Protein AF-A0A811GH39-F1 (afdb_monomer_lite)

Structure (mmCIF, N/CA/C/O backbone):
data_AF-A0A811GH39-F1
#
_entry.id   AF-A0A811GH39-F1
#
loop_
_atom_site.group_PDB
_atom_site.id
_atom_site.type_symbol
_atom_site.label_atom_id
_atom_site.label_alt_id
_atom_site.label_comp_id
_atom_site.label_asym_id
_atom_site.label_entity_id
_atom_site.label_seq_id
_atom_site.pdbx_PDB_ins_code
_atom_site.Cartn_x
_atom_site.Cartn_y
_atom_site.Cartn_z
_atom_site.occupancy
_atom_site.B_iso_or_equiv
_atom_site.auth_seq_id
_atom_site.auth_comp_id
_atom_site.auth_asym_id
_atom_site.auth_atom_id
_atom_site.pdbx_PDB_model_num
ATOM 1 N N . MET A 1 1 ? -4.122 31.435 -15.186 1.00 34.69 1 MET A N 1
ATOM 2 C CA . MET A 1 1 ? -3.964 30.107 -14.558 1.00 34.69 1 MET A CA 1
ATOM 3 C C . MET A 1 1 ? -2.533 29.655 -14.778 1.00 34.69 1 MET A C 1
ATOM 5 O O . MET A 1 1 ? -2.196 29.218 -15.868 1.00 34.69 1 MET A O 1
ATOM 9 N N . THR A 1 2 ? -1.664 29.859 -13.795 1.00 30.17 2 THR A N 1
ATOM 10 C CA . THR A 1 2 ? -0.265 29.426 -13.846 1.00 30.17 2 THR A CA 1
ATOM 11 C C . THR A 1 2 ? -0.226 27.919 -13.621 1.00 30.17 2 THR A C 1
ATOM 13 O O . THR A 1 2 ? -0.369 27.439 -12.499 1.00 30.17 2 THR A O 1
ATOM 16 N N . THR A 1 3 ? -0.091 27.150 -14.698 1.00 36.00 3 THR A N 1
ATOM 17 C CA . THR A 1 3 ? 0.231 25.726 -14.617 1.00 36.00 3 THR A CA 1
ATOM 18 C C . THR A 1 3 ? 1.639 25.602 -14.053 1.00 36.00 3 THR A C 1
ATOM 20 O O . THR A 1 3 ? 2.618 25.775 -14.776 1.00 36.00 3 THR A O 1
ATOM 23 N N . PHE A 1 4 ? 1.756 25.340 -12.753 1.00 38.72 4 PHE A N 1
ATOM 24 C CA . PHE A 1 4 ? 3.007 24.859 -12.182 1.00 38.72 4 PHE A CA 1
ATOM 25 C C . PHE A 1 4 ? 3.359 23.548 -12.896 1.00 38.72 4 PHE A C 1
ATOM 27 O O . PHE A 1 4 ? 2.722 22.519 -12.670 1.00 38.72 4 PHE A O 1
ATOM 34 N N . PHE A 1 5 ? 4.345 23.582 -13.793 1.00 43.03 5 PHE A N 1
ATOM 35 C CA . PHE A 1 5 ? 4.977 22.362 -14.279 1.00 43.03 5 PHE A CA 1
ATOM 36 C C . PHE A 1 5 ? 5.698 21.735 -13.084 1.00 43.03 5 PHE A C 1
ATOM 38 O O . PHE A 1 5 ? 6.733 22.219 -12.633 1.00 43.03 5 PHE A O 1
ATOM 45 N N . ASN A 1 6 ? 5.088 20.702 -12.511 1.00 51.88 6 ASN A N 1
ATOM 46 C CA . ASN A 1 6 ? 5.652 19.965 -11.390 1.00 51.88 6 ASN A CA 1
ATOM 47 C C . ASN A 1 6 ? 6.951 19.281 -11.847 1.00 51.88 6 ASN A C 1
ATOM 49 O O . ASN A 1 6 ? 6.940 18.484 -12.781 1.00 51.88 6 ASN A O 1
ATOM 53 N N . THR A 1 7 ? 8.058 19.535 -11.152 1.00 61.56 7 THR A N 1
ATOM 54 C CA . THR A 1 7 ? 9.409 18.998 -11.426 1.00 61.56 7 THR A CA 1
ATOM 55 C C . THR A 1 7 ? 9.564 17.496 -11.152 1.00 61.56 7 THR A C 1
ATOM 57 O O . THR A 1 7 ? 10.673 16.969 -11.173 1.00 61.56 7 THR A O 1
ATOM 60 N N . ARG A 1 8 ? 8.467 16.782 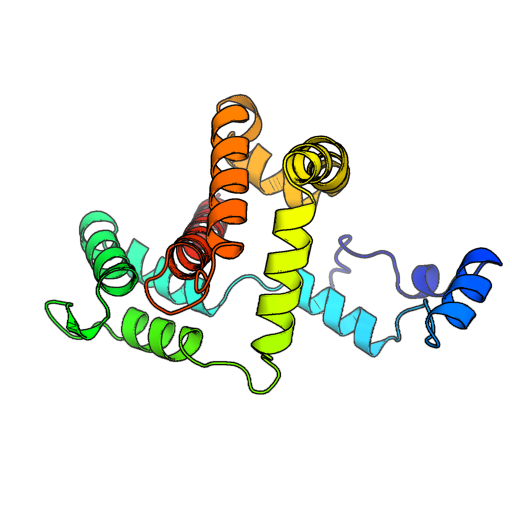-10.868 1.00 75.25 8 ARG A N 1
ATOM 61 C CA . ARG A 1 8 ? 8.482 15.356 -10.497 1.00 75.25 8 ARG A CA 1
ATOM 62 C C . ARG A 1 8 ? 8.673 14.420 -11.689 1.00 75.25 8 ARG A C 1
ATOM 64 O O . ARG A 1 8 ? 9.019 13.262 -11.482 1.00 75.25 8 ARG A O 1
ATOM 71 N N . LEU A 1 9 ? 8.437 14.906 -12.907 1.00 82.88 9 LEU A N 1
ATOM 72 C CA . LEU A 1 9 ? 8.673 14.168 -14.142 1.00 82.88 9 LEU A CA 1
ATOM 73 C C . LEU A 1 9 ? 9.608 14.944 -15.057 1.00 82.88 9 LEU A C 1
ATOM 75 O O . LEU A 1 9 ? 9.503 16.162 -15.200 1.00 82.88 9 LEU A O 1
ATOM 79 N N . THR A 1 10 ? 10.467 14.201 -15.744 1.00 85.94 10 THR A N 1
ATOM 80 C CA . THR A 1 10 ? 11.218 14.698 -16.893 1.00 85.94 10 THR A CA 1
ATOM 81 C C . THR A 1 10 ? 10.248 15.280 -17.939 1.00 85.94 10 THR A C 1
ATOM 83 O O . THR A 1 10 ? 9.150 14.739 -18.115 1.00 85.94 10 THR A O 1
ATOM 86 N N . PRO A 1 11 ? 10.597 16.374 -18.644 1.00 90.25 11 PRO A N 1
ATOM 87 C CA . PRO A 1 11 ? 9.742 16.934 -19.689 1.00 90.25 11 PRO A CA 1
ATOM 88 C C . PRO A 1 11 ? 9.396 15.900 -20.762 1.00 90.25 11 PRO A C 1
ATOM 90 O O . PRO A 1 11 ? 10.255 15.110 -21.154 1.00 90.25 11 PRO A O 1
ATOM 93 N N . PHE A 1 12 ? 8.166 15.939 -21.286 1.00 91.06 12 PHE A N 1
ATOM 94 C CA . PHE A 1 12 ? 7.719 14.982 -22.305 1.00 91.06 12 PHE A CA 1
ATOM 95 C C . PHE A 1 12 ? 8.678 14.912 -23.501 1.00 91.06 12 PHE A C 1
ATOM 97 O O . PHE A 1 12 ? 9.065 13.820 -23.899 1.00 91.06 12 PHE A O 1
ATOM 104 N N . SER A 1 13 ? 9.154 16.049 -24.014 1.00 90.69 13 SER A N 1
ATOM 105 C CA . SER A 1 13 ? 10.115 16.093 -25.128 1.00 90.69 13 SER A CA 1
ATOM 106 C C . SER A 1 13 ? 11.402 15.307 -24.855 1.00 90.69 13 SER A C 1
ATOM 108 O O . SER A 1 13 ? 11.911 14.633 -25.745 1.00 90.69 13 SER A O 1
ATOM 110 N N . ALA A 1 14 ? 11.906 15.336 -23.620 1.00 88.75 14 ALA A N 1
ATOM 111 C CA . ALA A 1 14 ? 13.088 14.579 -23.227 1.00 88.75 14 ALA A CA 1
ATOM 112 C C . ALA A 1 14 ? 12.806 13.070 -23.111 1.00 88.75 14 ALA A C 1
ATOM 114 O O . ALA A 1 14 ? 13.701 12.270 -23.360 1.00 88.75 14 ALA A O 1
ATOM 115 N N . THR A 1 15 ? 11.563 12.660 -22.824 1.00 88.50 15 THR A N 1
ATOM 116 C CA . THR A 1 15 ? 11.175 11.233 -22.834 1.00 88.50 15 THR A CA 1
ATOM 117 C C . THR A 1 15 ? 11.140 10.620 -24.2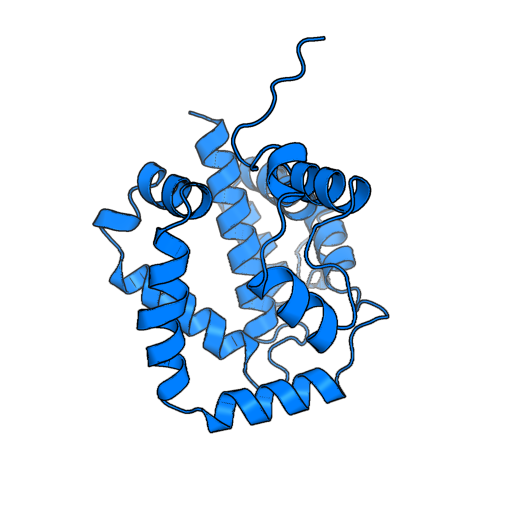34 1.00 88.50 15 THR A C 1
ATOM 119 O O . THR A 1 15 ? 11.175 9.402 -24.357 1.00 88.50 15 THR A O 1
ATOM 122 N N . GLN A 1 16 ? 11.079 11.445 -25.284 1.00 90.88 16 GLN A N 1
ATOM 123 C CA . GLN A 1 16 ? 11.010 10.981 -26.673 1.00 90.88 16 GLN A CA 1
ATOM 124 C C . GLN A 1 16 ? 12.393 10.723 -27.288 1.00 90.88 16 GLN A C 1
ATOM 126 O O . GLN A 1 16 ? 12.489 10.241 -28.414 1.00 90.88 16 GLN A O 1
ATOM 131 N N . GLN A 1 17 ? 13.474 11.029 -26.565 1.00 84.12 17 GLN A N 1
ATOM 132 C CA . GLN A 1 17 ? 14.828 10.764 -27.039 1.00 84.12 17 GLN A CA 1
ATOM 133 C C . GLN A 1 17 ? 15.087 9.251 -27.043 1.00 84.12 17 GLN A C 1
ATOM 135 O O . GLN A 1 17 ? 14.992 8.581 -26.015 1.00 84.12 17 GLN A O 1
ATOM 140 N N . GLY A 1 18 ? 15.392 8.706 -28.220 1.00 79.88 18 GLY A N 1
ATOM 141 C CA . GLY A 1 18 ? 15.750 7.304 -28.406 1.00 79.88 18 GLY A CA 1
ATOM 142 C C . GLY A 1 18 ? 17.252 7.119 -28.606 1.00 79.88 18 GLY A C 1
ATOM 143 O O . GLY A 1 18 ? 17.934 7.967 -29.174 1.00 79.88 18 GLY A O 1
ATOM 144 N N . ASN A 1 19 ? 17.763 5.975 -28.169 1.00 84.88 19 ASN A N 1
ATOM 145 C CA . ASN A 1 19 ? 19.086 5.466 -28.522 1.00 84.88 19 ASN A CA 1
ATOM 146 C C . ASN A 1 19 ? 18.982 4.008 -29.010 1.00 84.88 19 ASN A C 1
ATOM 148 O O . ASN A 1 19 ? 17.911 3.393 -28.957 1.00 84.88 19 ASN A O 1
ATOM 152 N N . LEU A 1 20 ? 20.098 3.433 -29.462 1.00 85.88 20 LEU A N 1
ATOM 153 C CA . LEU A 1 20 ? 20.144 2.049 -29.956 1.00 85.88 20 LEU A CA 1
ATOM 154 C C . LEU A 1 20 ? 19.613 1.032 -28.932 1.00 85.88 20 LEU A C 1
ATOM 156 O O . LEU A 1 20 ? 18.951 0.067 -29.307 1.00 85.88 20 LEU A O 1
ATOM 160 N N . PHE A 1 21 ? 19.834 1.281 -27.640 1.00 86.00 21 PHE A N 1
ATOM 161 C CA . PHE A 1 21 ? 19.311 0.435 -26.572 1.00 86.00 21 PHE A CA 1
ATOM 162 C C . PHE A 1 21 ? 17.778 0.488 -26.492 1.00 86.00 21 PHE A C 1
ATOM 164 O O . PHE A 1 21 ? 17.129 -0.553 -26.427 1.00 86.00 21 PHE A O 1
ATOM 171 N N . SER A 1 22 ? 17.181 1.680 -26.573 1.00 85.12 22 SER A N 1
ATOM 172 C CA . SER A 1 22 ? 15.719 1.831 -26.588 1.00 85.12 22 SER A CA 1
ATOM 173 C C . SER A 1 22 ? 15.070 1.167 -27.806 1.00 85.12 22 SER A C 1
ATOM 175 O O . SER A 1 22 ? 13.996 0.588 -27.678 1.00 85.12 22 SER A O 1
ATOM 177 N N . PHE A 1 23 ? 15.744 1.180 -28.962 1.00 84.06 23 PHE A N 1
ATOM 178 C CA . PHE A 1 23 ? 15.276 0.488 -30.163 1.00 84.06 23 PHE A CA 1
ATOM 179 C C . PHE A 1 23 ? 15.301 -1.034 -29.980 1.00 84.06 23 PHE A C 1
ATOM 181 O O . PHE A 1 23 ? 14.304 -1.706 -30.243 1.00 84.06 23 PHE A O 1
ATOM 188 N N . ALA A 1 24 ? 16.409 -1.574 -29.464 1.00 89.50 24 ALA A N 1
ATOM 189 C CA . ALA A 1 24 ? 16.522 -2.998 -29.166 1.00 89.50 24 ALA A CA 1
ATOM 190 C C . ALA A 1 24 ? 15.448 -3.448 -28.162 1.00 89.50 24 ALA A C 1
ATOM 192 O O . ALA A 1 24 ? 14.770 -4.453 -28.371 1.00 89.50 24 ALA A O 1
ATOM 193 N N . LEU A 1 25 ? 15.233 -2.673 -27.098 1.00 88.44 25 LEU A N 1
ATOM 194 C CA . LEU A 1 25 ? 14.234 -2.987 -26.081 1.00 88.44 25 LEU A CA 1
ATOM 195 C C . LEU A 1 25 ? 12.800 -2.898 -26.632 1.00 88.44 25 LEU A C 1
ATOM 197 O O . LEU A 1 25 ? 11.968 -3.741 -26.294 1.00 88.44 25 LEU A O 1
ATOM 201 N N . ALA A 1 26 ? 12.509 -1.935 -27.513 1.00 89.00 26 ALA A N 1
ATOM 202 C CA . ALA A 1 26 ? 11.211 -1.843 -28.183 1.00 89.00 26 ALA A CA 1
ATOM 203 C C . ALA A 1 26 ? 10.920 -3.098 -29.017 1.00 89.00 26 ALA A C 1
ATOM 205 O O . ALA A 1 26 ? 9.811 -3.631 -28.982 1.00 89.00 26 ALA A O 1
ATOM 206 N N . HIS A 1 27 ? 11.939 -3.609 -29.712 1.00 90.00 27 HIS A N 1
ATOM 207 C CA . HIS A 1 27 ? 11.832 -4.835 -30.494 1.00 90.00 27 HIS A CA 1
ATOM 208 C C . HIS A 1 27 ? 11.518 -6.053 -29.610 1.00 90.00 27 HIS A C 1
ATOM 210 O O . HIS A 1 27 ? 10.566 -6.780 -29.887 1.00 90.00 27 HIS A O 1
ATOM 216 N N . PHE A 1 28 ? 12.249 -6.241 -28.505 1.00 92.75 28 PHE A N 1
ATOM 217 C CA . PHE A 1 28 ? 12.017 -7.370 -27.592 1.00 92.75 28 PHE A CA 1
ATOM 218 C C . PHE A 1 28 ? 10.682 -7.295 -26.849 1.00 92.75 28 PHE A C 1
ATOM 220 O O . PHE A 1 28 ? 10.062 -8.322 -26.586 1.00 92.75 28 PHE A O 1
ATOM 227 N N . THR A 1 29 ? 10.238 -6.091 -26.494 1.00 89.88 29 THR A N 1
ATOM 228 C CA . THR A 1 29 ? 8.993 -5.893 -25.736 1.00 89.88 29 THR A CA 1
ATOM 229 C C . THR A 1 29 ? 7.755 -5.768 -26.623 1.00 89.88 29 THR A C 1
ATOM 231 O O . THR A 1 29 ? 6.650 -5.692 -26.092 1.00 89.88 29 THR A O 1
ATOM 234 N N . GLN A 1 30 ? 7.930 -5.746 -27.951 1.00 90.75 30 GLN A N 1
ATOM 235 C CA . GLN A 1 30 ? 6.871 -5.535 -28.946 1.00 90.75 30 GLN A CA 1
ATOM 236 C C . GLN A 1 30 ? 6.027 -4.274 -28.681 1.00 90.75 30 GLN A C 1
ATOM 238 O O . GLN A 1 30 ? 4.857 -4.200 -29.055 1.00 90.75 30 GLN A O 1
ATOM 243 N N . ARG A 1 31 ? 6.614 -3.266 -28.025 1.00 87.81 31 ARG A N 1
ATOM 244 C CA . ARG A 1 31 ? 5.965 -1.986 -27.725 1.00 87.81 31 ARG A CA 1
ATOM 245 C C . ARG A 1 31 ? 6.978 -0.842 -27.742 1.00 87.81 31 ARG A C 1
ATOM 247 O O . ARG A 1 31 ? 8.146 -1.070 -27.428 1.00 87.81 31 ARG A O 1
ATOM 254 N N . PRO A 1 32 ? 6.558 0.393 -28.057 1.00 86.31 32 PRO A N 1
ATOM 255 C CA . PRO A 1 32 ? 7.412 1.561 -27.878 1.00 86.31 32 PRO A CA 1
ATOM 256 C C . PRO A 1 32 ? 7.884 1.680 -26.423 1.00 86.31 32 PRO A C 1
ATOM 258 O O . PRO A 1 32 ? 7.113 1.447 -25.492 1.00 86.31 32 PRO A O 1
ATOM 261 N N . ILE A 1 33 ? 9.153 2.043 -26.228 1.00 89.00 33 ILE A N 1
ATOM 262 C CA . ILE A 1 33 ? 9.707 2.319 -24.890 1.00 89.00 33 ILE A CA 1
ATOM 263 C C . ILE A 1 33 ? 9.361 3.737 -24.444 1.00 89.00 33 ILE A C 1
ATOM 265 O O . ILE A 1 33 ? 9.185 3.993 -23.254 1.00 89.00 33 ILE A O 1
ATOM 269 N N . GLN A 1 34 ? 9.256 4.658 -25.402 1.00 90.25 34 GLN A N 1
ATOM 270 C CA . GLN A 1 34 ? 8.817 6.020 -25.155 1.00 90.25 34 GLN A CA 1
ATOM 271 C C . GLN A 1 34 ? 7.323 6.022 -24.800 1.00 90.25 34 GLN A C 1
ATOM 273 O O . GLN A 1 34 ? 6.531 5.408 -25.521 1.00 90.25 34 GLN A O 1
ATOM 278 N N . PRO A 1 35 ? 6.914 6.724 -23.729 1.00 91.62 35 PRO A N 1
ATOM 279 C CA . PRO A 1 35 ? 5.506 6.841 -23.394 1.00 91.62 35 PRO A CA 1
ATOM 280 C C . PRO A 1 35 ? 4.793 7.693 -24.444 1.00 91.62 35 PRO A C 1
ATOM 282 O O . PRO A 1 35 ? 5.327 8.695 -24.931 1.00 91.62 35 PRO A O 1
ATOM 285 N N . SER A 1 36 ? 3.547 7.346 -24.736 1.00 92.94 36 SER A N 1
ATOM 286 C CA . SER A 1 36 ? 2.622 8.252 -25.407 1.00 92.94 36 SER A CA 1
ATOM 287 C C . SER A 1 36 ? 2.346 9.484 -24.538 1.00 92.94 36 SER A C 1
ATOM 289 O O . SER A 1 36 ? 2.508 9.475 -23.313 1.00 92.94 36 SER A O 1
ATOM 291 N N . TYR A 1 37 ? 1.864 10.566 -25.154 1.00 93.31 37 TYR A N 1
ATOM 292 C CA . TYR A 1 37 ? 1.491 11.764 -24.399 1.00 93.31 37 TYR A CA 1
ATOM 293 C C . TYR A 1 37 ? 0.356 11.491 -23.394 1.00 93.31 37 TYR A C 1
ATOM 295 O O . TYR A 1 37 ? 0.351 12.038 -22.293 1.00 93.31 37 TYR A O 1
ATOM 303 N N . ALA A 1 38 ? -0.573 10.592 -23.734 1.00 94.38 38 ALA A N 1
ATOM 304 C CA . ALA A 1 38 ? -1.646 10.178 -22.834 1.00 94.38 38 ALA A CA 1
ATOM 305 C C . ALA A 1 38 ? -1.110 9.437 -21.595 1.00 94.38 38 ALA A C 1
ATOM 307 O O . ALA A 1 38 ? -1.512 9.751 -20.473 1.00 94.38 38 ALA A O 1
ATOM 308 N N . GLU A 1 39 ? -0.166 8.508 -21.771 1.00 93.25 39 GLU A N 1
ATOM 309 C CA . GLU A 1 39 ? 0.500 7.816 -20.657 1.00 93.25 39 GLU A CA 1
ATOM 310 C C . GLU A 1 39 ? 1.313 8.787 -19.798 1.00 93.25 39 GLU A C 1
ATOM 312 O O . GLU A 1 39 ? 1.253 8.719 -18.571 1.00 93.25 39 GLU A O 1
ATOM 317 N N . TYR A 1 40 ? 2.008 9.739 -20.427 1.00 93.00 40 TYR A N 1
ATOM 318 C CA . TYR A 1 40 ? 2.740 10.791 -19.726 1.00 93.00 40 TYR A CA 1
ATOM 319 C C . TYR A 1 40 ? 1.820 11.627 -18.825 1.00 93.00 40 TYR A C 1
ATOM 321 O O . TYR A 1 40 ? 2.111 11.826 -17.643 1.00 93.00 40 TYR A O 1
ATOM 329 N N . LEU A 1 41 ? 0.682 12.088 -19.354 1.00 92.25 41 LEU A N 1
ATOM 330 C CA . LEU A 1 41 ? -0.301 12.845 -18.577 1.00 92.25 41 LEU A CA 1
ATOM 331 C C . LEU A 1 41 ? -0.938 12.000 -17.466 1.00 92.25 41 LEU A C 1
ATOM 333 O O . LEU A 1 41 ? -1.120 12.500 -16.354 1.00 92.25 41 LEU A O 1
ATOM 337 N N . SER A 1 42 ? -1.243 10.730 -17.746 1.00 92.50 42 SER A N 1
ATOM 338 C CA . SER A 1 42 ? -1.758 9.780 -16.754 1.00 92.50 42 SER A CA 1
ATOM 339 C C . SER A 1 42 ? -0.782 9.617 -15.585 1.00 92.50 42 SER A C 1
ATOM 341 O O . SER A 1 42 ? -1.168 9.788 -14.427 1.00 92.50 42 SER A O 1
ATOM 343 N N . LEU A 1 43 ? 0.504 9.398 -15.877 1.00 90.50 43 LEU A N 1
ATOM 344 C CA . LEU A 1 43 ? 1.555 9.282 -14.868 1.00 90.50 43 LEU A CA 1
ATOM 345 C C . LEU A 1 43 ? 1.731 10.580 -14.070 1.00 90.50 43 LEU A C 1
ATOM 347 O O . LEU A 1 43 ? 1.817 10.538 -12.843 1.00 90.50 43 LEU A O 1
ATOM 351 N N . ASN A 1 44 ? 1.731 11.737 -14.738 1.00 89.69 44 ASN A N 1
ATOM 352 C CA . ASN A 1 44 ? 1.823 13.034 -14.067 1.00 89.69 44 ASN A CA 1
ATOM 353 C C . ASN A 1 44 ? 0.671 13.244 -13.075 1.00 89.69 44 ASN A C 1
ATOM 355 O O . ASN A 1 44 ? 0.891 13.703 -11.955 1.00 89.69 44 ASN A O 1
ATOM 359 N N . LYS A 1 45 ? -0.552 12.867 -13.465 1.00 89.81 45 LYS A N 1
ATOM 360 C CA . LYS A 1 45 ? -1.723 12.915 -12.584 1.00 89.81 45 LYS A CA 1
ATOM 361 C C . LYS A 1 45 ? -1.588 11.927 -11.422 1.00 89.81 45 LYS A C 1
ATOM 363 O O . LYS A 1 45 ? -1.864 12.295 -10.284 1.00 89.81 45 LYS A O 1
ATOM 368 N N . ALA A 1 46 ? -1.148 10.697 -11.690 1.00 88.88 46 ALA A N 1
ATOM 369 C CA . ALA A 1 46 ? -0.993 9.659 -10.673 1.00 88.88 46 ALA A CA 1
ATOM 370 C C . ALA A 1 46 ? 0.028 10.049 -9.592 1.00 88.88 46 ALA A C 1
ATOM 372 O O . ALA A 1 46 ? -0.240 9.870 -8.409 1.00 88.88 46 ALA A O 1
ATOM 373 N N . LEU A 1 47 ? 1.146 10.676 -9.971 1.00 87.25 47 LEU A N 1
ATOM 374 C CA . LEU A 1 47 ? 2.170 11.161 -9.033 1.00 87.25 47 LEU A CA 1
ATOM 375 C C . LEU A 1 47 ? 1.701 12.303 -8.118 1.00 87.25 47 LEU A C 1
ATOM 377 O O . LEU A 1 47 ? 2.402 12.661 -7.169 1.00 87.25 47 LEU A O 1
ATOM 381 N N . GLN A 1 48 ? 0.541 12.891 -8.408 1.00 84.62 48 GLN A N 1
ATOM 382 C CA . GLN A 1 48 ? -0.092 13.940 -7.610 1.00 84.62 48 GLN A CA 1
ATOM 383 C C . GLN A 1 48 ? -1.301 13.420 -6.822 1.00 84.62 48 GLN A C 1
ATOM 385 O O . GLN A 1 48 ? -1.927 14.182 -6.088 1.00 84.62 48 GLN A O 1
ATOM 390 N N . CYS A 1 49 ? -1.639 12.137 -6.962 1.00 87.25 49 CYS A N 1
ATOM 391 C CA . CYS A 1 49 ? -2.761 11.516 -6.279 1.00 87.25 49 CYS A CA 1
ATOM 392 C C . CYS A 1 49 ? -2.269 10.683 -5.089 1.00 87.25 49 CYS A C 1
ATOM 394 O O . CYS A 1 49 ? -1.325 9.903 -5.207 1.00 87.25 49 CYS A O 1
ATOM 396 N N . GLY A 1 50 ? -2.902 10.877 -3.932 1.00 90.81 50 GLY A N 1
ATOM 397 C CA . GLY A 1 50 ? -2.672 10.076 -2.735 1.00 90.81 50 GLY A CA 1
ATOM 398 C C . GLY A 1 50 ? -3.578 8.847 -2.690 1.00 90.81 50 GLY A C 1
ATOM 399 O O . GLY A 1 50 ? -3.692 8.091 -3.649 1.00 90.81 50 GLY A O 1
ATOM 400 N N . ASP A 1 51 ? -4.245 8.662 -1.553 1.00 95.81 51 ASP A N 1
ATOM 401 C CA . ASP A 1 51 ? -5.242 7.602 -1.361 1.00 95.81 51 ASP A CA 1
ATOM 402 C C . ASP A 1 51 ? -6.556 8.250 -0.915 1.00 95.81 51 ASP A C 1
ATOM 404 O O . ASP A 1 51 ? -6.771 8.378 0.292 1.00 95.81 51 ASP A O 1
ATOM 408 N N . PRO A 1 52 ? -7.412 8.694 -1.856 1.00 94.75 52 PRO A N 1
ATOM 409 C CA . PRO A 1 52 ? -8.622 9.446 -1.524 1.00 94.75 52 PRO A CA 1
ATOM 410 C C . PRO A 1 52 ? -9.579 8.684 -0.603 1.00 94.75 52 PRO A C 1
ATOM 412 O O . PRO A 1 52 ? -10.267 9.283 0.221 1.00 94.75 52 PRO A O 1
ATOM 415 N N . GLU A 1 53 ? -9.622 7.355 -0.718 1.00 96.69 53 GLU A N 1
ATOM 416 C CA . GLU A 1 53 ? -10.503 6.521 0.099 1.00 96.69 53 GLU A CA 1
ATOM 417 C C . GLU A 1 53 ? -9.998 6.420 1.538 1.00 96.69 53 GLU A C 1
ATOM 419 O O . GLU A 1 53 ? -10.764 6.637 2.477 1.00 96.69 53 GLU A O 1
ATOM 424 N N . MET A 1 54 ? -8.700 6.174 1.733 1.00 98.12 54 MET A N 1
ATOM 425 C CA . MET A 1 54 ? -8.127 6.172 3.080 1.00 98.12 54 MET A CA 1
ATOM 426 C C . MET A 1 54 ? -8.066 7.586 3.683 1.00 98.12 54 MET A C 1
ATOM 428 O O . MET A 1 54 ? -8.215 7.743 4.889 1.00 98.12 54 MET A O 1
ATOM 432 N N . GLU A 1 55 ? -7.903 8.641 2.880 1.00 97.19 55 GLU A N 1
ATOM 433 C CA . GLU A 1 55 ? -7.913 10.038 3.349 1.00 97.19 55 GLU A CA 1
ATOM 434 C C . GLU A 1 55 ? -9.248 10.442 3.995 1.00 97.19 55 GLU A C 1
ATOM 436 O O . GLU A 1 55 ? -9.243 11.137 5.017 1.00 97.19 55 GLU A O 1
ATOM 441 N N . LYS A 1 56 ? -10.384 9.962 3.467 1.00 97.38 56 LYS A N 1
ATOM 442 C CA . LYS A 1 56 ? -11.702 10.130 4.107 1.00 97.38 56 LYS A CA 1
ATOM 443 C C . LYS A 1 56 ? -11.734 9.461 5.484 1.00 97.38 56 LYS A C 1
ATOM 445 O O . LYS A 1 56 ? -12.163 10.081 6.457 1.00 97.38 56 LYS A O 1
ATOM 450 N N . VAL A 1 57 ? -11.217 8.232 5.581 1.00 98.25 57 VAL A N 1
ATOM 451 C CA . VAL A 1 57 ? -11.124 7.486 6.849 1.00 98.25 57 VAL A CA 1
ATOM 452 C C . VAL A 1 57 ? -10.223 8.209 7.848 1.00 98.25 57 VAL A C 1
ATOM 454 O O . VAL A 1 57 ? -10.599 8.339 9.008 1.00 98.25 57 VAL A O 1
ATOM 457 N N . ILE A 1 58 ? -9.067 8.729 7.423 1.00 98.12 58 ILE A N 1
ATOM 458 C CA . ILE A 1 58 ? -8.175 9.506 8.296 1.00 98.12 58 ILE A CA 1
ATOM 459 C C . ILE A 1 58 ? -8.852 10.790 8.772 1.00 98.12 58 ILE A C 1
ATOM 461 O O . ILE A 1 58 ? -8.804 11.087 9.962 1.00 98.12 58 ILE A O 1
ATOM 465 N N . THR A 1 59 ? -9.512 11.533 7.881 1.00 97.25 59 THR A N 1
ATOM 466 C CA . THR A 1 59 ? -10.226 12.768 8.244 1.00 97.25 59 THR A CA 1
ATOM 467 C C . THR A 1 59 ? -11.263 12.508 9.335 1.00 97.25 59 THR A C 1
ATOM 469 O O . THR A 1 59 ? -11.278 13.210 10.346 1.00 97.25 59 THR A O 1
ATO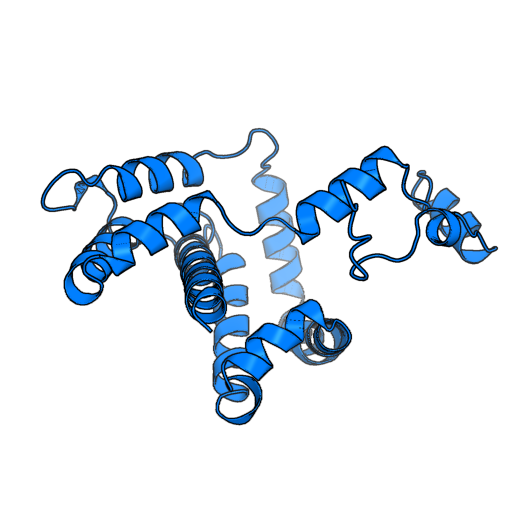M 472 N N . TRP A 1 60 ? -12.073 11.459 9.178 1.00 98.12 60 TRP A N 1
ATOM 473 C CA . TRP A 1 60 ? -13.022 11.016 10.200 1.00 98.12 60 TRP A CA 1
ATOM 474 C C . TRP A 1 60 ? -12.323 10.532 11.477 1.00 98.12 60 TRP A C 1
ATOM 476 O O . TRP A 1 60 ? -12.684 10.932 12.583 1.00 98.12 60 TRP A O 1
ATOM 486 N N . MET A 1 61 ? -11.276 9.714 11.357 1.00 97.75 61 MET A N 1
ATOM 487 C CA . MET A 1 61 ? -10.546 9.183 12.510 1.00 97.75 61 MET A CA 1
ATOM 488 C C . MET A 1 61 ? -9.963 10.304 13.373 1.00 97.75 61 MET A C 1
ATOM 490 O O . MET A 1 61 ? -9.978 10.221 14.600 1.00 97.75 61 MET A O 1
ATOM 494 N N . MET A 1 62 ? -9.489 11.377 12.741 1.00 96.81 62 MET A N 1
ATOM 495 C CA . MET A 1 62 ? -8.862 12.501 13.424 1.00 96.81 62 MET A CA 1
ATOM 496 C C . MET A 1 62 ? -9.837 13.367 14.236 1.00 96.81 62 MET A C 1
ATOM 498 O O . MET A 1 62 ? -9.370 14.169 15.042 1.00 96.81 62 MET A O 1
ATOM 502 N N . GLN A 1 63 ? -11.154 13.172 14.098 1.00 97.12 63 GLN A N 1
ATOM 503 C CA . GLN A 1 63 ? -12.166 13.803 14.957 1.00 97.12 63 GLN A CA 1
ATOM 504 C C . GLN A 1 63 ? -12.136 13.241 16.389 1.00 97.12 63 GLN A C 1
ATOM 506 O O . GLN A 1 63 ? -12.329 13.986 17.346 1.00 97.12 63 GLN A O 1
ATOM 511 N N . ASN A 1 64 ? -11.850 11.942 16.553 1.00 97.62 64 ASN A N 1
ATOM 512 C CA . ASN A 1 64 ? -11.642 11.308 17.858 1.00 97.62 64 ASN A CA 1
ATOM 513 C C . ASN A 1 64 ? -10.670 10.112 17.748 1.00 97.62 64 ASN A C 1
ATOM 515 O O . ASN A 1 64 ? -11.099 8.954 17.764 1.00 97.62 64 ASN A O 1
ATOM 519 N N . PRO A 1 65 ? -9.346 10.359 17.671 1.00 96.25 65 PRO A N 1
ATOM 520 C CA . PRO A 1 65 ? -8.360 9.321 17.355 1.00 96.25 65 PRO A CA 1
ATOM 521 C C . PRO A 1 65 ? -8.346 8.143 18.329 1.00 96.25 65 PRO A C 1
ATOM 523 O O . PRO A 1 65 ? -8.118 7.007 17.916 1.00 96.25 65 PRO A O 1
ATOM 526 N N . LYS A 1 66 ? -8.586 8.405 19.622 1.00 94.31 66 LYS A N 1
ATOM 527 C CA . LYS A 1 66 ? -8.553 7.373 20.667 1.00 94.31 66 LYS A CA 1
ATOM 528 C C . LYS A 1 66 ? -9.649 6.332 20.454 1.00 94.31 66 LYS A C 1
ATOM 530 O O . LYS A 1 66 ? -9.385 5.143 20.571 1.00 94.31 66 LYS A O 1
ATOM 535 N N . VAL A 1 67 ? -10.859 6.786 20.131 1.00 97.50 67 VAL A N 1
ATOM 536 C CA . VAL A 1 67 ? -12.020 5.909 19.946 1.00 97.50 67 VAL A CA 1
ATOM 537 C C . VAL A 1 67 ? -12.059 5.358 18.518 1.00 97.50 67 VAL A C 1
ATOM 539 O O . VAL A 1 67 ? -12.182 4.152 18.317 1.00 97.50 67 VAL A O 1
ATOM 542 N N . HIS A 1 68 ? -11.891 6.221 17.514 1.00 98.06 68 HIS A N 1
ATOM 543 C CA . HIS A 1 68 ? -12.078 5.858 16.106 1.00 98.06 68 HIS A CA 1
ATOM 544 C C . HIS A 1 68 ? -11.025 4.863 15.600 1.00 98.06 68 HIS A C 1
ATOM 546 O O . HIS A 1 68 ? -11.334 4.037 14.741 1.00 98.06 68 HIS A O 1
ATOM 552 N N . ARG A 1 69 ? -9.804 4.873 16.159 1.00 97.69 69 ARG A N 1
ATOM 553 C CA . ARG A 1 69 ? -8.795 3.853 15.840 1.00 97.69 69 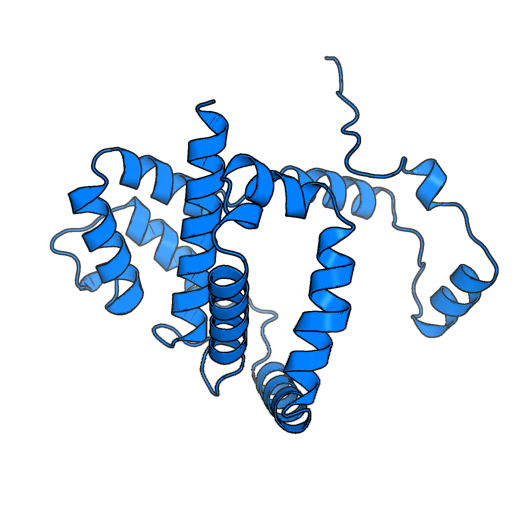ARG A CA 1
ATOM 554 C C . ARG A 1 69 ? -9.262 2.449 16.221 1.00 97.69 69 ARG A C 1
ATOM 556 O O . ARG A 1 69 ? -9.105 1.534 15.421 1.00 97.69 69 ARG A O 1
ATOM 563 N N . GLY A 1 70 ? -9.883 2.292 17.391 1.00 98.06 70 GLY A N 1
ATOM 564 C CA . GLY A 1 70 ? -10.420 1.002 17.830 1.00 98.06 70 GLY A CA 1
ATOM 565 C C . GLY A 1 70 ? -11.514 0.478 16.896 1.00 98.06 70 GLY A C 1
ATOM 566 O O . GLY A 1 70 ? -11.559 -0.715 16.598 1.00 98.06 70 GLY A O 1
ATOM 567 N N . TYR A 1 71 ? -12.356 1.366 16.361 1.00 98.56 71 TYR A N 1
ATOM 568 C CA . TYR A 1 71 ? -13.357 1.001 15.355 1.00 98.56 71 TYR A CA 1
ATOM 569 C C . TYR A 1 71 ? -12.728 0.610 14.017 1.00 98.56 71 TYR A C 1
ATOM 571 O O . TYR A 1 71 ? -13.113 -0.405 13.443 1.00 98.56 71 TYR A O 1
ATOM 579 N N . PHE A 1 72 ? -11.732 1.355 13.534 1.00 98.50 72 PHE A N 1
ATOM 580 C CA . PHE A 1 72 ? -11.004 0.983 12.319 1.00 98.50 72 PHE A CA 1
ATOM 581 C C . PHE A 1 72 ? -10.337 -0.391 12.453 1.00 98.50 72 PHE A C 1
ATOM 583 O O . PHE A 1 72 ? -10.483 -1.228 11.568 1.00 98.50 72 PHE A O 1
ATOM 590 N N . GLU A 1 73 ? -9.657 -0.651 13.571 1.00 98.25 73 GLU A N 1
ATOM 591 C CA . GLU A 1 73 ? -9.008 -1.940 13.829 1.00 98.25 73 GLU A CA 1
ATOM 592 C C . GLU A 1 73 ? -10.039 -3.069 13.970 1.00 98.25 73 GLU A C 1
ATOM 594 O O . GLU A 1 73 ? -9.849 -4.146 13.409 1.00 98.25 73 GLU A O 1
ATOM 599 N N . THR A 1 74 ? -11.179 -2.817 14.621 1.00 98.44 74 THR A N 1
ATOM 600 C CA . THR A 1 74 ? -12.296 -3.777 14.666 1.00 98.44 74 THR A CA 1
ATOM 601 C C . THR A 1 74 ? -12.790 -4.107 13.260 1.00 98.44 74 THR A C 1
ATOM 603 O O . THR A 1 74 ? -12.858 -5.279 12.898 1.00 98.44 74 THR A O 1
ATOM 606 N N . ALA A 1 75 ? -13.057 -3.097 12.431 1.00 98.25 75 ALA A N 1
ATOM 607 C CA . ALA A 1 75 ? -13.491 -3.307 11.055 1.00 98.25 75 ALA A CA 1
ATOM 608 C C . ALA A 1 75 ? -12.432 -4.057 10.228 1.00 98.25 75 ALA A C 1
ATOM 610 O O . ALA A 1 75 ? -12.761 -4.975 9.476 1.00 98.25 75 ALA A O 1
ATOM 611 N N . LEU A 1 76 ? -11.152 -3.728 10.409 1.00 98.25 76 LEU A N 1
ATOM 612 C CA . LEU A 1 76 ? -10.049 -4.359 9.694 1.00 98.25 76 LEU A CA 1
ATOM 613 C C . LEU A 1 76 ? -9.870 -5.831 10.068 1.00 98.25 76 LEU A C 1
ATOM 615 O O . LEU A 1 76 ? -9.771 -6.666 9.174 1.00 98.25 76 LEU A O 1
ATOM 619 N N . PHE A 1 77 ? -9.837 -6.161 11.355 1.00 98.19 77 PHE A N 1
ATOM 620 C CA . PHE A 1 77 ? -9.492 -7.510 11.810 1.00 98.19 77 PHE A CA 1
ATOM 621 C C . PHE A 1 77 ? -10.702 -8.420 12.026 1.00 98.19 77 PHE A C 1
ATOM 623 O O . PHE A 1 77 ? -10.551 -9.634 11.979 1.00 98.19 77 PHE A O 1
ATOM 630 N N . LYS A 1 78 ? -11.889 -7.855 12.267 1.00 97.69 78 LYS A N 1
ATOM 631 C CA . LYS A 1 78 ? -13.099 -8.615 12.626 1.00 97.69 78 LYS A CA 1
ATOM 632 C C . LYS A 1 78 ? -14.287 -8.366 11.697 1.00 97.69 78 LYS A C 1
ATOM 634 O O . LYS A 1 78 ? -15.222 -9.156 11.688 1.00 97.69 78 LYS A O 1
ATOM 639 N N . GLY A 1 79 ? -14.247 -7.291 10.913 1.00 97.31 79 GLY A N 1
ATOM 640 C CA . GLY A 1 79 ? -15.292 -6.935 9.955 1.00 97.31 79 GLY A CA 1
ATOM 641 C C . GLY A 1 79 ? -16.187 -5.800 10.446 1.00 97.31 79 GLY A C 1
ATOM 642 O O . GLY A 1 79 ? -16.285 -5.521 11.641 1.00 97.31 79 GLY A O 1
ATOM 643 N N . VAL A 1 80 ? -16.833 -5.117 9.499 1.00 97.50 80 VAL A N 1
ATOM 644 C CA . VAL A 1 80 ? -17.703 -3.960 9.783 1.00 97.50 80 VAL A CA 1
ATOM 645 C C . VAL A 1 80 ? -18.956 -4.336 10.576 1.00 97.50 80 VAL A C 1
ATOM 647 O O . VAL A 1 80 ? -19.484 -3.496 11.298 1.00 97.50 80 VAL A O 1
ATOM 650 N N . ASP A 1 81 ? -19.387 -5.596 10.504 1.00 96.88 81 ASP A N 1
ATOM 651 C CA . ASP A 1 81 ? -20.553 -6.104 11.236 1.00 96.88 81 ASP A CA 1
ATOM 652 C C . ASP A 1 81 ? -20.283 -6.286 12.738 1.00 96.88 81 ASP A C 1
ATOM 654 O O . ASP A 1 81 ? -21.213 -6.420 13.525 1.00 96.88 81 ASP A O 1
ATOM 658 N N . GLN A 1 82 ? -19.011 -6.254 13.153 1.00 98.12 82 GLN A N 1
ATOM 659 C CA . GLN A 1 82 ? -18.591 -6.347 14.558 1.00 98.12 82 GLN A CA 1
ATOM 660 C C . GLN A 1 82 ? -18.488 -4.973 15.239 1.00 98.12 82 GLN A C 1
ATOM 662 O O . GLN A 1 82 ? -18.039 -4.865 16.382 1.00 98.12 82 GLN A O 1
ATOM 667 N N . LEU A 1 83 ? -18.861 -3.902 14.535 1.00 98.06 83 LEU A N 1
ATOM 668 C CA . LEU A 1 83 ? -18.900 -2.557 15.094 1.00 98.06 83 LEU A CA 1
ATOM 669 C C . LEU A 1 83 ? -20.131 -2.380 15.998 1.00 98.06 83 LEU A C 1
ATOM 671 O O . LEU A 1 83 ? -21.199 -2.908 15.697 1.00 98.06 83 LEU A O 1
ATOM 675 N N . PRO A 1 84 ? -20.033 -1.578 17.075 1.00 96.94 84 PRO A N 1
ATOM 676 C CA . PRO A 1 84 ? -21.158 -1.345 17.985 1.00 96.94 84 PRO A CA 1
ATOM 677 C C . PRO A 1 84 ? -22.322 -0.574 17.340 1.00 96.94 84 PRO A C 1
ATOM 679 O O . PRO A 1 84 ? -23.430 -0.572 17.867 1.00 96.94 84 PRO A O 1
ATOM 682 N N . HIS A 1 85 ? -22.068 0.124 16.234 1.00 97.00 85 HIS A N 1
ATOM 683 C CA . HIS A 1 85 ? -23.058 0.826 15.423 1.00 97.00 85 HIS A CA 1
ATOM 684 C C . HIS A 1 85 ? -22.499 1.048 14.004 1.00 97.00 85 HIS A C 1
ATOM 686 O O . HIS A 1 85 ? -21.282 0.973 13.807 1.00 97.00 85 HIS A O 1
ATOM 692 N N . PRO A 1 86 ? -23.348 1.346 13.002 1.00 97.38 86 PRO A N 1
ATOM 693 C CA . PRO A 1 86 ? -22.889 1.639 11.647 1.00 97.38 86 PRO A CA 1
ATOM 694 C C . PRO A 1 86 ? -22.024 2.905 11.583 1.00 97.38 86 PRO A C 1
ATOM 696 O O . PRO A 1 86 ? -22.447 3.971 12.024 1.00 97.38 86 PRO A O 1
ATOM 699 N N . ILE A 1 87 ? -20.848 2.799 10.962 1.00 98.31 87 ILE A N 1
ATOM 700 C CA . ILE A 1 87 ? -19.941 3.927 10.704 1.00 98.31 87 ILE A CA 1
ATOM 701 C C . ILE A 1 87 ? -19.811 4.094 9.180 1.00 98.31 87 ILE A C 1
ATOM 703 O O . ILE A 1 87 ? -19.194 3.235 8.536 1.00 98.31 87 ILE A O 1
ATOM 707 N N . PRO A 1 88 ? -20.409 5.140 8.572 1.00 97.44 88 PRO A N 1
ATOM 708 C CA . PRO A 1 88 ? -20.475 5.302 7.116 1.00 97.44 88 PRO A CA 1
ATOM 709 C C . PRO A 1 88 ? -19.115 5.288 6.414 1.00 97.44 88 PRO A C 1
ATOM 711 O O . PRO A 1 88 ? -18.981 4.663 5.363 1.00 97.44 88 PRO A O 1
ATOM 714 N N . GLU A 1 89 ? -18.102 5.921 7.002 1.00 97.81 89 GLU A N 1
ATOM 715 C CA . GLU A 1 89 ? -16.754 6.032 6.444 1.00 97.81 89 GLU A CA 1
ATOM 716 C C . GLU A 1 89 ? -16.079 4.665 6.346 1.00 97.81 89 GLU A C 1
ATOM 718 O O . GLU A 1 89 ? -15.529 4.318 5.300 1.00 97.81 89 GLU A O 1
ATOM 723 N N . LEU A 1 90 ? -16.188 3.848 7.400 1.00 98.38 90 LEU A N 1
ATOM 724 C CA . LEU A 1 90 ? -15.661 2.484 7.405 1.00 98.38 90 LEU A CA 1
ATOM 725 C C . LEU A 1 90 ? -16.470 1.581 6.471 1.00 98.38 90 LEU A C 1
ATOM 727 O O . LEU A 1 90 ? -15.884 0.842 5.686 1.00 98.38 90 LEU A O 1
ATOM 731 N N . LYS A 1 91 ? -17.806 1.676 6.484 1.00 97.75 91 LYS A N 1
ATOM 732 C CA . LYS A 1 91 ? -18.664 0.890 5.585 1.00 97.75 91 LYS A CA 1
ATOM 733 C C . LYS A 1 91 ? -18.350 1.173 4.116 1.00 97.75 91 LYS A C 1
ATOM 735 O O . LYS A 1 91 ? -18.251 0.239 3.325 1.00 97.75 91 LYS A O 1
ATOM 740 N N . HIS A 1 92 ? -18.187 2.444 3.746 1.00 97.88 92 HIS A N 1
ATOM 741 C CA . HIS A 1 92 ? -17.828 2.841 2.386 1.00 97.88 92 HIS A CA 1
ATOM 742 C C . HIS A 1 92 ? -16.444 2.316 1.997 1.00 97.88 92 HIS A C 1
ATOM 744 O O . HIS A 1 92 ? -16.302 1.676 0.954 1.00 97.88 92 HIS A O 1
ATOM 750 N N . PHE A 1 93 ? -15.451 2.539 2.861 1.00 98.31 93 PHE A N 1
ATOM 751 C CA . PHE A 1 93 ? -14.077 2.119 2.623 1.00 98.31 93 PHE A CA 1
ATOM 752 C C . PHE A 1 93 ? -13.964 0.599 2.443 1.00 98.31 93 PHE A C 1
ATOM 754 O O . PHE A 1 93 ? -13.469 0.146 1.411 1.00 98.31 93 PHE A O 1
ATOM 761 N N . PHE A 1 94 ? -14.480 -0.192 3.394 1.00 97.69 94 PHE A N 1
ATOM 762 C CA . PHE A 1 94 ? -14.408 -1.657 3.348 1.00 97.69 94 PHE A CA 1
ATOM 763 C C . PHE A 1 94 ? -15.196 -2.245 2.178 1.00 97.69 94 PHE A C 1
ATOM 765 O O . PHE A 1 94 ? -14.655 -3.074 1.451 1.00 97.69 94 PHE A O 1
ATOM 772 N N . LYS A 1 95 ? -16.392 -1.714 1.880 1.00 96.75 95 LYS A N 1
ATOM 773 C CA . LYS A 1 95 ? -17.149 -2.110 0.682 1.00 96.75 95 LYS A CA 1
ATOM 774 C C . LYS A 1 95 ? -16.341 -1.917 -0.602 1.00 96.75 95 LYS A C 1
ATOM 776 O O . LYS A 1 95 ? -16.492 -2.703 -1.530 1.00 96.75 95 LYS A O 1
ATOM 781 N N . ARG A 1 96 ? -15.518 -0.866 -0.691 1.00 95.94 96 ARG A N 1
ATOM 782 C CA . ARG A 1 96 ? -14.694 -0.599 -1.875 1.00 95.94 96 ARG A CA 1
ATOM 783 C C . ARG A 1 96 ? -13.485 -1.527 -1.965 1.00 95.94 96 ARG A C 1
ATOM 785 O O . ARG A 1 96 ? -13.186 -1.992 -3.057 1.00 95.94 96 ARG A O 1
ATOM 792 N N . ILE A 1 97 ? -12.779 -1.773 -0.862 1.00 94.56 97 ILE A N 1
ATOM 793 C CA . ILE A 1 97 ? -11.540 -2.573 -0.884 1.00 94.56 97 ILE A CA 1
ATOM 794 C C . ILE A 1 97 ? -11.781 -4.083 -0.939 1.00 94.56 97 ILE A C 1
ATOM 796 O O . ILE A 1 97 ? -10.879 -4.820 -1.315 1.00 94.56 97 ILE A O 1
ATOM 800 N N . GLU A 1 98 ? -12.982 -4.536 -0.585 1.00 94.25 98 GLU A N 1
ATOM 801 C CA . GLU A 1 98 ? -13.399 -5.939 -0.700 1.00 94.25 98 GLU A CA 1
ATOM 802 C C . GLU A 1 98 ? -13.861 -6.303 -2.122 1.00 94.25 98 GLU A C 1
ATOM 804 O O . GLU A 1 98 ? -14.122 -7.468 -2.412 1.00 94.25 98 GLU A O 1
ATOM 809 N N . GLN A 1 99 ? -13.938 -5.330 -3.038 1.00 95.12 99 GLN A N 1
ATOM 810 C CA . GLN A 1 99 ? -14.231 -5.596 -4.446 1.00 95.12 99 GLN A CA 1
ATOM 811 C C . GLN A 1 99 ? -13.016 -6.215 -5.131 1.00 95.12 99 GLN A C 1
ATOM 813 O O . GLN A 1 99 ? -12.008 -5.543 -5.360 1.00 95.12 99 GLN A O 1
ATOM 818 N N . VAL A 1 100 ? -13.147 -7.487 -5.503 1.00 93.25 100 VAL A N 1
ATOM 819 C CA . VAL A 1 100 ? -12.169 -8.181 -6.340 1.00 93.25 100 VAL A CA 1
ATOM 820 C C . VAL A 1 100 ? -12.205 -7.577 -7.750 1.00 93.25 100 VAL A C 1
ATOM 822 O O . VAL A 1 100 ? -13.277 -7.536 -8.353 1.00 93.25 100 VAL A O 1
ATOM 825 N N . PRO A 1 101 ? -11.075 -7.082 -8.287 1.00 94.25 101 PRO A N 1
ATOM 826 C CA . PRO A 1 101 ? -11.032 -6.572 -9.653 1.00 94.25 101 PRO A CA 1
ATOM 827 C C . PRO A 1 101 ? -11.222 -7.685 -10.689 1.00 94.25 101 PRO A C 1
ATOM 829 O O . PRO A 1 101 ? -10.627 -8.750 -10.552 1.00 94.25 101 PRO A O 1
ATOM 832 N N . ASP A 1 102 ? -11.936 -7.402 -11.781 1.00 96.69 102 ASP A N 1
ATOM 833 C CA . ASP A 1 102 ? -12.237 -8.385 -12.841 1.00 96.69 102 ASP A CA 1
ATOM 834 C C . ASP A 1 102 ? -10.989 -8.966 -13.531 1.00 96.69 102 ASP A C 1
ATOM 836 O O . ASP A 1 102 ? -11.026 -10.045 -14.115 1.00 96.69 102 ASP A O 1
ATOM 840 N N . TRP A 1 103 ? -9.868 -8.242 -13.486 1.00 96.31 103 TRP A N 1
ATOM 841 C CA . TRP A 1 103 ? -8.595 -8.679 -14.062 1.00 96.31 103 TRP A CA 1
ATOM 842 C C . TRP A 1 103 ? -7.778 -9.579 -13.126 1.00 96.31 103 TRP A C 1
ATOM 844 O O . TRP A 1 103 ? -6.746 -10.110 -13.550 1.00 96.31 103 TRP A O 1
ATOM 854 N N . LEU A 1 104 ? -8.180 -9.719 -11.857 1.00 95.56 104 LEU A N 1
ATOM 855 C CA . LEU A 1 104 ? -7.458 -10.529 -10.885 1.00 95.56 104 LEU A CA 1
ATOM 856 C C . LEU A 1 104 ? -7.510 -12.001 -11.310 1.00 95.56 104 LEU A C 1
ATOM 858 O O . LEU A 1 104 ? -8.578 -12.556 -11.549 1.00 95.56 104 LEU A O 1
ATOM 862 N N . ASN A 1 105 ? -6.345 -12.640 -11.383 1.00 96.44 105 ASN A N 1
ATOM 863 C CA . ASN A 1 105 ? -6.225 -14.048 -11.738 1.00 96.44 105 ASN A CA 1
ATOM 864 C C . ASN A 1 105 ? -5.505 -14.795 -10.610 1.00 96.44 105 ASN A C 1
ATOM 866 O O . ASN A 1 105 ? -4.312 -14.582 -10.381 1.00 96.44 105 ASN A O 1
ATOM 870 N N . THR A 1 106 ? -6.243 -15.664 -9.924 1.00 94.25 106 THR A N 1
ATOM 871 C CA . THR A 1 106 ? -5.750 -16.427 -8.772 1.00 94.25 106 THR A CA 1
ATOM 872 C C . THR A 1 106 ? -4.649 -17.415 -9.155 1.00 94.25 106 THR A C 1
ATOM 874 O O . THR A 1 106 ? -3.660 -17.516 -8.436 1.00 94.25 106 THR A O 1
ATOM 877 N N . ASP A 1 107 ? -4.729 -18.054 -10.324 1.00 96.62 107 ASP A N 1
ATOM 878 C CA . ASP A 1 107 ? -3.693 -18.988 -10.792 1.00 96.62 107 ASP A CA 1
ATOM 879 C C . ASP A 1 107 ? -2.349 -18.279 -11.006 1.00 96.62 107 ASP A C 1
ATOM 881 O O . ASP A 1 107 ? -1.280 -18.826 -10.735 1.00 96.62 107 ASP A O 1
ATOM 885 N N . LYS A 1 108 ? -2.375 -17.027 -11.480 1.00 97.06 108 LYS A N 1
ATOM 886 C CA . LYS A 1 108 ? -1.161 -16.206 -11.600 1.00 97.06 108 LYS A CA 1
ATOM 887 C C . LYS A 1 108 ? -0.589 -15.825 -10.239 1.00 97.06 108 LYS A C 1
ATOM 889 O O . LYS A 1 108 ? 0.633 -15.764 -10.118 1.00 97.06 108 LYS A O 1
ATOM 894 N N . ILE A 1 109 ? -1.441 -15.568 -9.243 1.00 96.69 109 ILE A N 1
ATOM 895 C CA . ILE A 1 109 ? -0.993 -15.319 -7.867 1.00 96.69 109 ILE A CA 1
ATOM 896 C C . ILE A 1 109 ? -0.290 -16.565 -7.334 1.00 96.69 109 ILE A C 1
ATOM 898 O O . ILE A 1 109 ? 0.856 -16.462 -6.914 1.00 96.69 109 ILE A O 1
ATOM 902 N N . GLU A 1 110 ? -0.910 -17.739 -7.441 1.00 96.31 110 GLU A N 1
ATOM 903 C CA . GLU A 1 110 ? -0.337 -18.997 -6.951 1.00 96.31 110 GLU A CA 1
ATOM 904 C C . GLU A 1 110 ? 1.023 -19.307 -7.598 1.00 96.31 110 GLU A C 1
ATOM 906 O O . GLU A 1 110 ? 2.009 -19.567 -6.908 1.00 96.31 110 GLU A O 1
ATOM 911 N N . HIS A 1 111 ? 1.137 -19.170 -8.923 1.00 97.38 111 HIS A N 1
ATOM 912 C CA . HIS A 1 111 ? 2.427 -19.322 -9.601 1.00 97.38 111 HIS A CA 1
ATOM 913 C C . HIS A 1 111 ? 3.482 -18.315 -9.115 1.00 97.38 111 HIS A C 1
ATOM 915 O O . HIS A 1 111 ? 4.657 -18.669 -8.973 1.00 97.38 111 HIS A O 1
ATOM 921 N N . ALA A 1 112 ? 3.087 -17.065 -8.853 1.00 96.19 112 ALA A N 1
ATOM 922 C CA . ALA A 1 112 ? 3.989 -16.048 -8.322 1.00 96.19 112 ALA A CA 1
ATOM 923 C C . ALA A 1 112 ? 4.439 -16.372 -6.889 1.00 96.19 112 ALA A C 1
ATOM 925 O O . ALA A 1 112 ? 5.613 -16.165 -6.572 1.00 96.19 112 ALA A O 1
ATOM 926 N N . LEU A 1 113 ? 3.558 -16.922 -6.047 1.00 96.88 113 LEU A N 1
ATOM 927 C CA . LEU A 1 113 ? 3.904 -17.387 -4.701 1.00 96.88 113 LEU A CA 1
ATOM 928 C C . LEU A 1 113 ? 4.940 -18.512 -4.766 1.00 96.88 113 LEU A C 1
ATOM 930 O O . LEU A 1 113 ? 6.012 -18.392 -4.176 1.00 96.88 113 LEU A O 1
ATOM 934 N N . GLN A 1 114 ? 4.689 -19.543 -5.576 1.00 96.44 114 GLN A N 1
ATOM 935 C CA . GLN A 1 114 ? 5.623 -20.659 -5.761 1.00 96.44 114 GLN A CA 1
ATOM 936 C C . GLN A 1 114 ? 6.993 -20.193 -6.261 1.00 96.44 114 GLN A C 1
ATOM 938 O O . GLN A 1 114 ? 8.028 -20.648 -5.770 1.00 96.44 114 GLN A O 1
ATOM 943 N N . PHE A 1 115 ? 7.020 -19.276 -7.232 1.00 95.94 115 PHE A N 1
ATOM 944 C CA . PHE A 1 115 ? 8.266 -18.677 -7.704 1.00 95.94 115 PHE A CA 1
ATOM 945 C C . PHE A 1 115 ? 8.983 -17.919 -6.582 1.00 95.94 115 PHE A C 1
ATOM 947 O O . PHE A 1 115 ? 10.174 -18.131 -6.358 1.00 95.94 115 PHE A O 1
ATOM 954 N N . THR A 1 116 ? 8.253 -17.080 -5.848 1.00 94.81 116 THR A N 1
ATOM 955 C CA . THR A 1 116 ? 8.805 -16.263 -4.763 1.00 94.81 116 THR A CA 1
ATOM 956 C C . THR A 1 116 ? 9.386 -17.134 -3.654 1.00 94.81 116 THR A C 1
ATOM 958 O O . THR A 1 116 ? 10.492 -16.874 -3.184 1.00 94.81 116 THR A O 1
ATOM 961 N N . HIS A 1 117 ? 8.704 -18.211 -3.265 1.00 94.88 117 HIS A N 1
ATOM 962 C CA . HIS A 1 117 ? 9.191 -19.136 -2.239 1.00 94.88 117 HIS A CA 1
ATOM 963 C C . HIS A 1 117 ? 10.457 -19.880 -2.674 1.00 94.88 117 HIS A C 1
ATOM 965 O O . HIS A 1 117 ? 11.368 -20.050 -1.864 1.00 94.88 117 HIS A O 1
ATOM 971 N N . ARG A 1 118 ? 10.580 -20.249 -3.958 1.00 96.31 118 ARG A N 1
ATOM 972 C CA . ARG A 1 118 ? 11.788 -20.908 -4.499 1.00 96.31 118 ARG A CA 1
ATOM 973 C C . ARG A 1 118 ? 13.044 -20.040 -4.421 1.00 96.31 118 ARG A C 1
ATOM 975 O O . ARG A 1 118 ? 14.144 -20.584 -4.390 1.00 96.31 118 ARG A O 1
ATOM 982 N N . LEU A 1 119 ? 12.906 -18.715 -4.375 1.00 93.25 119 LEU A N 1
ATOM 983 C CA . LEU A 1 119 ? 14.049 -17.812 -4.212 1.00 93.25 119 LEU A CA 1
ATOM 984 C C . LEU A 1 119 ? 14.676 -17.912 -2.811 1.00 93.25 119 LEU A C 1
ATOM 986 O O . LEU A 1 119 ? 15.866 -17.624 -2.659 1.00 93.25 119 LEU A O 1
ATOM 990 N N . GLY A 1 120 ? 13.910 -18.332 -1.797 1.00 92.56 120 GLY A N 1
ATOM 991 C CA . GLY A 1 120 ? 14.390 -18.490 -0.425 1.00 92.56 120 GLY A CA 1
ATOM 992 C C . GLY A 1 120 ? 15.055 -17.219 0.112 1.00 92.56 120 GLY A C 1
ATOM 993 O O . GLY A 1 120 ? 14.518 -16.115 -0.003 1.00 92.56 120 GLY A O 1
ATOM 994 N N . ILE A 1 121 ? 16.264 -17.363 0.665 1.00 90.44 121 ILE A N 1
ATOM 995 C CA . ILE A 1 121 ? 17.038 -16.249 1.239 1.00 90.44 121 ILE A CA 1
ATOM 996 C C . ILE A 1 121 ? 17.369 -15.145 0.223 1.00 90.44 121 ILE A C 1
ATOM 998 O O . ILE A 1 121 ? 17.559 -13.991 0.612 1.00 90.44 121 ILE A O 1
ATOM 1002 N N . ASN A 1 122 ? 17.376 -15.459 -1.078 1.00 93.88 122 ASN A N 1
ATOM 1003 C CA . ASN A 1 122 ? 17.683 -14.479 -2.118 1.00 93.88 122 ASN A CA 1
ATOM 1004 C C . ASN A 1 122 ? 16.669 -13.330 -2.158 1.00 93.88 122 ASN A C 1
ATOM 1006 O O . ASN A 1 122 ? 17.048 -12.215 -2.509 1.00 93.88 122 ASN A O 1
ATOM 1010 N N . ASN A 1 123 ? 15.424 -13.548 -1.715 1.00 90.88 123 ASN A N 1
ATOM 10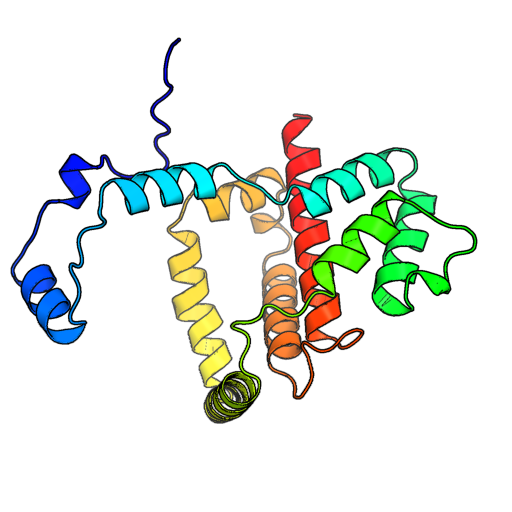11 C CA . ASN A 1 123 ? 14.438 -12.472 -1.569 1.00 90.88 123 ASN A CA 1
ATOM 1012 C C . ASN A 1 123 ? 14.942 -11.348 -0.654 1.00 90.88 123 ASN A C 1
ATOM 1014 O O . ASN A 1 123 ? 14.756 -10.171 -0.954 1.00 90.88 123 ASN A O 1
ATOM 1018 N N . GLY A 1 124 ? 15.623 -11.704 0.440 1.00 88.25 124 GLY A N 1
ATOM 1019 C CA . GLY A 1 124 ? 16.185 -10.737 1.380 1.00 88.25 124 GLY A CA 1
ATOM 1020 C C . GLY A 1 124 ? 17.318 -9.918 0.765 1.00 88.25 124 GLY A C 1
ATOM 1021 O O . GLY A 1 124 ? 17.360 -8.703 0.956 1.00 88.25 124 GLY A O 1
ATOM 1022 N N . PHE A 1 125 ? 18.199 -10.555 -0.015 1.00 91.12 125 PHE A N 1
ATOM 1023 C CA . PHE A 1 125 ? 19.263 -9.852 -0.738 1.00 91.12 125 PHE A CA 1
ATOM 1024 C C . PHE A 1 125 ? 18.695 -8.912 -1.799 1.00 91.12 125 PHE A C 1
ATOM 1026 O O . PHE A 1 125 ? 19.105 -7.759 -1.865 1.00 91.12 125 PHE A O 1
ATOM 1033 N N . ILE A 1 126 ? 17.695 -9.348 -2.567 1.00 92.19 126 ILE A N 1
ATOM 1034 C CA . ILE A 1 126 ? 17.035 -8.497 -3.565 1.00 92.19 126 ILE A CA 1
ATOM 1035 C C . ILE A 1 126 ? 16.374 -7.289 -2.889 1.00 92.19 126 ILE A C 1
ATOM 1037 O O . ILE A 1 126 ? 16.601 -6.154 -3.309 1.00 92.19 126 ILE A O 1
ATOM 1041 N N . LEU A 1 127 ? 15.613 -7.505 -1.811 1.00 89.62 127 LEU A N 1
ATOM 1042 C CA . LEU A 1 127 ? 14.971 -6.422 -1.068 1.00 89.62 127 LEU A CA 1
ATOM 1043 C C . LEU A 1 127 ? 16.003 -5.413 -0.541 1.00 89.62 127 LEU A C 1
ATOM 1045 O O . LEU A 1 127 ? 15.870 -4.210 -0.770 1.00 89.62 127 LEU A O 1
ATOM 1049 N N . ARG A 1 128 ? 17.031 -5.903 0.162 1.00 87.38 128 ARG A N 1
ATOM 1050 C CA . ARG A 1 128 ? 18.029 -5.069 0.843 1.00 87.38 128 ARG A CA 1
ATOM 1051 C C . ARG A 1 128 ? 18.965 -4.362 -0.134 1.00 87.38 128 ARG A C 1
ATOM 1053 O O . ARG A 1 128 ? 19.135 -3.150 -0.027 1.00 87.38 128 ARG A O 1
ATOM 1060 N N . ASP A 1 129 ? 19.563 -5.113 -1.053 1.00 90.50 129 ASP A N 1
ATOM 1061 C CA . ASP A 1 129 ? 20.701 -4.657 -1.860 1.00 90.50 129 ASP A CA 1
ATOM 1062 C C . ASP A 1 129 ? 20.277 -4.024 -3.182 1.00 90.50 129 ASP A C 1
ATOM 1064 O O . ASP A 1 129 ? 21.015 -3.205 -3.726 1.00 90.50 129 ASP A O 1
ATOM 1068 N N . LEU A 1 130 ? 19.085 -4.357 -3.691 1.00 90.94 130 LEU A N 1
ATOM 1069 C CA . LEU A 1 130 ? 18.579 -3.805 -4.944 1.00 90.94 130 LEU A CA 1
ATOM 1070 C C . LEU A 1 130 ? 17.389 -2.874 -4.714 1.00 90.94 130 LEU A C 1
ATOM 1072 O O . LEU A 1 130 ? 17.482 -1.684 -5.007 1.00 90.94 130 LEU A O 1
ATOM 1076 N N . SER A 1 131 ? 16.274 -3.386 -4.186 1.00 89.88 131 SER A N 1
ATOM 1077 C CA . SER A 1 131 ? 15.015 -2.634 -4.127 1.00 89.88 131 SER A CA 1
ATOM 1078 C C . SER A 1 131 ? 15.113 -1.394 -3.240 1.00 89.88 131 SER A C 1
ATOM 1080 O O . SER A 1 131 ? 14.712 -0.310 -3.663 1.00 89.88 131 SER A O 1
ATOM 1082 N N . LEU A 1 132 ? 15.674 -1.522 -2.033 1.00 86.19 132 LEU A N 1
ATOM 1083 C CA . LEU A 1 132 ? 15.832 -0.386 -1.122 1.00 86.19 132 LEU A CA 1
ATOM 1084 C C . LEU A 1 132 ? 16.891 0.603 -1.607 1.00 86.19 132 LEU A C 1
ATOM 1086 O O . LEU A 1 132 ? 16.655 1.808 -1.558 1.00 86.19 132 LEU A O 1
ATOM 1090 N N . MET A 1 133 ? 18.027 0.115 -2.115 1.00 89.12 133 MET A N 1
ATOM 1091 C CA . MET A 1 133 ? 19.089 0.989 -2.625 1.00 89.12 133 MET A CA 1
ATOM 1092 C C . MET A 1 133 ? 18.608 1.806 -3.823 1.00 89.12 133 MET A C 1
ATOM 1094 O O . MET A 1 133 ? 18.806 3.018 -3.854 1.00 89.12 133 MET A O 1
ATOM 1098 N N . ALA A 1 134 ? 17.898 1.175 -4.762 1.00 88.06 134 ALA A N 1
ATOM 1099 C CA . ALA A 1 134 ? 17.260 1.877 -5.870 1.00 88.06 134 ALA A CA 1
ATOM 1100 C C . ALA A 1 134 ? 16.173 2.844 -5.374 1.00 88.06 134 ALA A C 1
ATOM 1102 O O . ALA A 1 134 ? 16.120 3.986 -5.821 1.00 88.06 134 ALA A O 1
ATOM 1103 N N . GLY A 1 135 ? 15.343 2.420 -4.416 1.00 84.25 135 GLY A N 1
ATOM 1104 C CA . GLY A 1 135 ? 14.310 3.249 -3.790 1.00 84.25 135 GLY A CA 1
ATOM 1105 C C . GLY A 1 135 ? 14.858 4.560 -3.221 1.00 84.25 135 GLY A C 1
ATOM 1106 O O . GLY A 1 135 ? 14.287 5.627 -3.449 1.00 84.25 135 GLY A O 1
ATOM 1107 N N . TYR A 1 136 ? 16.014 4.499 -2.555 1.00 84.00 136 TYR A N 1
ATOM 1108 C CA . TYR A 1 136 ? 16.680 5.668 -1.982 1.00 84.00 136 TYR A CA 1
ATOM 1109 C C . TYR A 1 136 ? 17.273 6.636 -3.010 1.00 84.00 136 TYR A C 1
ATOM 1111 O O . TYR A 1 136 ? 17.621 7.757 -2.641 1.00 84.00 136 TYR A O 1
ATOM 1119 N N . LEU A 1 137 ? 17.325 6.281 -4.293 1.00 84.94 137 LEU A N 1
ATOM 1120 C CA . LEU A 1 137 ? 17.671 7.229 -5.354 1.00 84.94 137 LEU A CA 1
ATOM 1121 C C . LEU A 1 137 ? 16.495 8.146 -5.729 1.00 84.94 137 LEU A C 1
ATOM 1123 O O . LEU A 1 137 ? 16.705 9.150 -6.407 1.00 84.94 137 LEU A O 1
ATOM 1127 N N . PHE A 1 138 ? 15.267 7.851 -5.280 1.00 81.81 138 PHE A N 1
ATOM 1128 C CA . PHE A 1 138 ? 14.075 8.631 -5.616 1.00 81.81 138 PHE A CA 1
ATOM 1129 C C . PHE A 1 138 ? 13.703 9.626 -4.498 1.00 81.81 138 PHE A C 1
ATOM 1131 O O . PHE A 1 138 ? 13.221 9.220 -3.436 1.00 81.81 138 PHE A O 1
ATOM 1138 N N . PRO A 1 139 ? 13.812 10.954 -4.727 1.00 76.25 139 PRO A N 1
ATOM 1139 C CA . PRO A 1 139 ? 13.557 11.960 -3.690 1.00 76.25 139 PRO A CA 1
ATOM 1140 C C . PRO A 1 139 ? 12.148 11.895 -3.087 1.00 76.25 139 PRO A C 1
ATOM 1142 O O . PRO A 1 139 ? 11.972 12.116 -1.890 1.00 76.25 139 PRO A O 1
ATOM 1145 N N . GLY A 1 140 ? 11.143 11.549 -3.901 1.00 77.19 140 GLY A N 1
ATOM 1146 C CA . GLY A 1 140 ? 9.751 11.439 -3.456 1.00 77.19 140 GLY A CA 1
ATOM 1147 C C . GLY A 1 140 ? 9.515 10.337 -2.418 1.00 77.19 140 GLY A C 1
ATOM 1148 O O . GLY A 1 140 ? 8.611 10.469 -1.597 1.00 77.19 140 GLY A O 1
ATOM 1149 N N . PHE A 1 141 ? 10.342 9.289 -2.420 1.00 75.06 141 PHE A N 1
ATOM 1150 C CA . PHE A 1 141 ? 10.287 8.206 -1.438 1.00 75.06 141 PHE A CA 1
ATOM 1151 C C . PHE A 1 141 ? 10.973 8.601 -0.120 1.00 75.06 141 PHE A C 1
ATOM 1153 O O . PHE A 1 141 ? 10.462 8.327 0.966 1.00 75.06 141 PHE A O 1
ATOM 1160 N N . ASN A 1 142 ? 12.098 9.315 -0.208 1.00 78.00 142 ASN A N 1
ATOM 1161 C CA . ASN A 1 142 ? 12.905 9.695 0.956 1.00 78.00 142 ASN A CA 1
ATOM 1162 C C . ASN A 1 142 ? 12.310 10.854 1.752 1.00 78.00 142 ASN A C 1
ATOM 1164 O O . ASN A 1 142 ? 12.446 10.905 2.976 1.00 78.00 142 ASN A O 1
ATOM 1168 N N . GLN A 1 143 ? 11.650 11.793 1.072 1.00 81.56 143 GLN A N 1
ATOM 1169 C CA . GLN A 1 143 ? 11.175 13.031 1.683 1.00 81.56 143 GLN A CA 1
ATOM 1170 C C . GLN A 1 143 ? 10.235 12.787 2.884 1.00 81.56 143 GLN A C 1
ATOM 1172 O O . GLN A 1 143 ? 10.494 13.360 3.944 1.00 81.56 143 GLN A O 1
ATOM 1177 N N . PRO A 1 144 ? 9.217 11.903 2.823 1.00 81.00 144 PRO A N 1
ATOM 1178 C CA . PRO A 1 144 ? 8.401 11.582 3.996 1.00 81.00 144 PRO A CA 1
ATOM 1179 C C . PRO A 1 144 ? 9.205 10.961 5.148 1.00 81.00 144 PRO A C 1
ATOM 1181 O O . PRO A 1 144 ? 8.951 11.270 6.313 1.00 81.00 144 PRO A O 1
ATOM 1184 N N . LEU A 1 145 ? 10.202 10.120 4.851 1.00 77.81 145 LEU A N 1
ATOM 1185 C CA . LEU A 1 145 ? 11.033 9.463 5.869 1.00 77.81 145 LEU A CA 1
ATOM 1186 C C . LEU A 1 145 ? 11.936 10.466 6.597 1.00 77.81 145 LEU A C 1
ATOM 1188 O O . LEU A 1 145 ? 12.115 10.374 7.813 1.00 77.81 145 LEU A O 1
ATOM 1192 N N . MET A 1 146 ? 12.462 11.451 5.866 1.00 80.88 146 MET A N 1
ATOM 1193 C CA . MET A 1 146 ? 13.222 12.562 6.437 1.00 80.88 146 MET A CA 1
ATOM 1194 C C . MET A 1 146 ? 12.329 13.474 7.284 1.00 80.88 146 MET A C 1
ATOM 1196 O O . MET A 1 146 ? 12.658 13.762 8.432 1.00 80.88 146 MET A O 1
ATOM 1200 N N . LEU A 1 147 ? 11.173 13.891 6.754 1.00 81.81 147 LEU A N 1
ATOM 1201 C CA . LEU A 1 147 ? 10.265 14.837 7.420 1.00 81.81 147 LEU A CA 1
ATOM 1202 C C . LEU A 1 147 ? 9.626 14.283 8.702 1.00 81.81 147 LEU A C 1
ATOM 1204 O O . LEU A 1 147 ? 9.266 15.049 9.599 1.00 81.81 147 LEU A O 1
ATOM 1208 N N . THR A 1 148 ? 9.482 12.961 8.791 1.00 77.75 148 THR A N 1
ATOM 1209 C CA . THR A 1 148 ? 9.003 12.254 9.990 1.00 77.75 148 THR A CA 1
ATOM 1210 C C . THR A 1 148 ? 10.130 11.886 10.960 1.00 77.75 148 THR A C 1
ATOM 1212 O O . THR A 1 148 ? 9.854 11.453 12.075 1.00 77.75 148 THR A O 1
ATOM 1215 N N . GLY A 1 149 ? 11.399 12.046 10.563 1.00 71.12 149 GLY A N 1
ATOM 1216 C CA . GLY A 1 149 ? 12.569 11.643 11.351 1.00 71.12 149 GLY A CA 1
ATOM 1217 C C . GLY A 1 149 ? 12.770 10.126 11.466 1.00 71.12 149 GLY A C 1
ATOM 1218 O O . GLY A 1 149 ? 13.678 9.681 12.173 1.00 71.12 149 GLY A O 1
ATOM 1219 N N . ALA A 1 150 ? 11.956 9.327 10.768 1.00 64.50 150 ALA A N 1
ATOM 1220 C CA . ALA A 1 150 ? 11.980 7.867 10.827 1.00 64.50 150 ALA A CA 1
ATOM 1221 C C . ALA A 1 150 ? 13.291 7.273 10.281 1.00 64.50 150 ALA A C 1
ATOM 1223 O O . ALA A 1 150 ? 13.726 6.216 10.739 1.00 64.50 150 ALA A O 1
ATOM 1224 N N . LEU A 1 151 ? 13.950 7.973 9.350 1.00 62.84 151 LEU A N 1
ATOM 1225 C CA . LEU A 1 151 ? 15.173 7.496 8.696 1.00 62.84 151 LEU A CA 1
ATOM 1226 C C . LEU A 1 151 ? 16.385 7.437 9.648 1.00 62.84 151 LEU A C 1
ATOM 1228 O O . LEU A 1 151 ? 17.203 6.533 9.534 1.00 62.84 151 LEU A O 1
ATOM 1232 N N . ASN A 1 152 ? 16.462 8.334 10.640 1.00 62.59 152 ASN A N 1
ATOM 1233 C CA . ASN A 1 152 ? 17.627 8.440 11.532 1.00 62.59 152 ASN A CA 1
ATOM 1234 C C . ASN A 1 152 ? 17.497 7.649 12.843 1.00 62.59 152 ASN A C 1
ATOM 1236 O O . ASN A 1 152 ? 18.508 7.355 13.471 1.00 62.59 152 ASN A O 1
ATOM 1240 N N . LYS A 1 153 ? 16.275 7.335 13.296 1.00 63.81 153 LYS A N 1
ATOM 1241 C CA . LYS A 1 153 ? 16.044 6.735 14.628 1.00 63.81 153 LYS A CA 1
ATOM 1242 C C . LYS A 1 153 ? 15.481 5.311 14.597 1.00 63.81 153 LYS A C 1
ATOM 1244 O O . LYS A 1 153 ? 15.464 4.666 15.639 1.00 63.81 153 LYS A O 1
ATOM 1249 N N . GLN A 1 154 ? 14.986 4.832 13.450 1.00 75.94 154 GLN A N 1
ATOM 1250 C CA . GLN A 1 154 ? 14.187 3.596 13.372 1.00 75.94 154 GLN A CA 1
ATOM 1251 C C . GLN A 1 154 ? 14.469 2.747 12.119 1.00 75.94 154 GLN A C 1
ATOM 1253 O O . GLN A 1 154 ? 13.639 1.928 11.731 1.00 75.94 154 GLN A O 1
ATOM 1258 N N . ALA A 1 155 ? 15.630 2.908 11.474 1.00 77.25 155 ALA A N 1
ATOM 1259 C CA . ALA A 1 155 ? 15.937 2.229 10.210 1.00 77.25 155 ALA A CA 1
ATOM 1260 C C . ALA A 1 155 ? 15.757 0.696 10.276 1.00 77.25 155 ALA A C 1
ATOM 1262 O O . ALA A 1 155 ? 15.116 0.117 9.400 1.00 77.25 155 ALA A O 1
ATOM 1263 N N . GLY A 1 156 ? 16.243 0.048 11.344 1.00 84.12 156 GLY A N 1
ATOM 1264 C CA . GLY A 1 156 ? 16.077 -1.398 11.547 1.00 84.12 156 GLY A CA 1
ATOM 1265 C C . GLY A 1 156 ? 14.612 -1.822 11.698 1.00 84.12 156 GLY A C 1
ATOM 1266 O O . GLY A 1 156 ? 14.179 -2.779 11.062 1.00 84.12 156 GLY A O 1
ATOM 1267 N N . THR A 1 157 ? 13.822 -1.069 12.468 1.00 85.69 157 THR A N 1
ATOM 1268 C CA . THR A 1 157 ? 12.380 -1.314 12.630 1.00 85.69 157 THR A CA 1
ATOM 1269 C C . THR A 1 157 ? 11.639 -1.179 11.303 1.00 85.69 157 THR A C 1
ATOM 1271 O O . THR A 1 157 ? 10.837 -2.039 10.968 1.00 85.69 157 THR A O 1
ATOM 1274 N N . ARG A 1 158 ? 11.945 -0.154 10.502 1.00 83.62 158 ARG A N 1
ATOM 1275 C CA . ARG A 1 158 ? 11.298 0.077 9.197 1.00 83.62 158 ARG A CA 1
ATOM 1276 C C . ARG A 1 158 ? 11.632 -1.016 8.183 1.00 83.62 158 ARG A C 1
ATOM 1278 O O . ARG A 1 158 ? 10.764 -1.431 7.412 1.00 83.62 158 ARG A O 1
ATOM 1285 N N . LEU A 1 159 ? 12.874 -1.503 8.200 1.00 87.44 159 LEU A N 1
ATOM 1286 C CA . LEU A 1 159 ? 13.263 -2.666 7.408 1.00 87.44 159 LEU A CA 1
ATOM 1287 C C . LEU A 1 159 ? 12.472 -3.902 7.848 1.00 87.44 159 LEU A C 1
ATOM 1289 O O . LEU A 1 159 ? 11.914 -4.591 7.002 1.00 87.44 159 LEU A O 1
ATOM 1293 N N . ALA A 1 160 ? 12.362 -4.147 9.156 1.00 90.31 160 ALA A N 1
ATOM 1294 C CA . ALA A 1 160 ? 11.578 -5.259 9.684 1.00 90.31 160 ALA A CA 1
ATOM 1295 C C . ALA A 1 160 ? 10.084 -5.151 9.325 1.00 90.31 160 ALA A C 1
ATOM 1297 O O . ALA A 1 160 ? 9.498 -6.146 8.913 1.00 90.31 160 ALA A O 1
ATOM 1298 N N . GLU A 1 161 ? 9.480 -3.960 9.406 1.00 91.50 161 GLU A N 1
ATOM 1299 C CA . GLU A 1 161 ? 8.095 -3.700 8.978 1.00 91.50 161 GLU A CA 1
ATOM 1300 C C . GLU A 1 161 ? 7.889 -4.023 7.492 1.00 91.50 161 GLU A C 1
ATOM 1302 O O . GLU A 1 161 ? 6.924 -4.695 7.131 1.00 91.50 161 GLU A O 1
ATOM 1307 N N . THR A 1 162 ? 8.815 -3.585 6.634 1.00 91.69 162 THR A N 1
ATOM 1308 C CA . THR A 1 162 ? 8.754 -3.841 5.185 1.00 91.69 162 THR A CA 1
ATOM 1309 C C . THR A 1 162 ? 8.898 -5.331 4.884 1.00 91.69 162 THR A C 1
ATOM 1311 O O . THR A 1 162 ? 8.113 -5.884 4.118 1.00 91.69 162 THR A O 1
ATOM 1314 N N . THR A 1 163 ? 9.860 -6.000 5.524 1.00 93.00 163 THR A N 1
ATOM 1315 C CA . THR A 1 163 ? 10.067 -7.448 5.391 1.00 93.00 163 THR A CA 1
ATOM 1316 C C . THR A 1 163 ? 8.861 -8.234 5.899 1.00 93.00 163 THR A C 1
ATOM 1318 O O . THR A 1 163 ? 8.446 -9.191 5.254 1.00 93.00 163 THR A O 1
ATOM 1321 N N . LYS A 1 164 ? 8.259 -7.827 7.023 1.00 95.19 164 LYS A N 1
ATOM 1322 C CA . LYS A 1 164 ? 7.056 -8.466 7.564 1.00 95.19 164 LYS A CA 1
ATOM 1323 C C . LYS A 1 164 ? 5.880 -8.341 6.602 1.00 95.19 164 LYS A C 1
ATOM 1325 O O . LYS A 1 164 ? 5.236 -9.345 6.327 1.00 95.19 164 LYS A O 1
ATOM 1330 N N . TRP A 1 165 ? 5.637 -7.146 6.062 1.00 96.62 165 TRP A N 1
ATOM 1331 C CA . TRP A 1 165 ? 4.600 -6.944 5.049 1.00 96.62 165 TRP A CA 1
ATOM 1332 C C . TRP A 1 165 ? 4.860 -7.790 3.795 1.00 96.62 165 TRP A C 1
ATOM 1334 O O . TRP A 1 165 ? 3.935 -8.412 3.287 1.00 96.62 165 TRP A O 1
ATOM 1344 N N . TRP A 1 166 ? 6.113 -7.868 3.331 1.00 95.19 166 TRP A N 1
ATOM 1345 C CA . TRP A 1 166 ? 6.490 -8.714 2.196 1.00 95.19 166 TRP A CA 1
ATOM 1346 C C . TRP A 1 166 ? 6.172 -10.195 2.440 1.00 95.19 166 TRP A C 1
ATOM 1348 O O . TRP A 1 166 ? 5.577 -10.842 1.581 1.00 95.19 166 TRP A O 1
ATOM 1358 N N . ILE A 1 167 ? 6.523 -10.719 3.617 1.00 94.75 167 ILE A N 1
ATOM 1359 C CA . ILE A 1 167 ? 6.163 -12.086 4.017 1.00 94.75 167 ILE A CA 1
ATOM 1360 C C . ILE A 1 167 ? 4.639 -12.238 3.990 1.00 94.75 167 ILE A C 1
ATOM 1362 O O . ILE A 1 167 ? 4.127 -13.094 3.283 1.00 94.75 167 ILE A O 1
ATOM 1366 N N . ASP A 1 168 ? 3.905 -11.338 4.644 1.00 97.56 168 ASP A N 1
ATOM 1367 C CA . ASP A 1 168 ? 2.446 -11.414 4.764 1.00 97.56 168 ASP A CA 1
ATOM 1368 C C . ASP A 1 168 ? 1.708 -11.477 3.417 1.00 97.56 168 ASP A C 1
ATOM 1370 O O . ASP A 1 168 ? 0.736 -12.223 3.281 1.00 97.56 168 ASP A O 1
ATOM 1374 N N . ILE A 1 169 ? 2.142 -10.701 2.418 1.00 96.94 169 ILE A N 1
ATOM 1375 C CA . ILE A 1 169 ? 1.519 -10.699 1.081 1.00 96.94 169 ILE A CA 1
ATOM 1376 C C . ILE A 1 169 ? 1.961 -11.873 0.201 1.00 96.94 169 ILE A C 1
ATOM 1378 O O . ILE A 1 169 ? 1.361 -12.095 -0.850 1.00 96.94 169 ILE A O 1
ATOM 1382 N N . THR A 1 170 ? 3.007 -12.594 0.608 1.00 96.00 170 THR A N 1
ATOM 1383 C CA . THR A 1 170 ? 3.538 -13.766 -0.099 1.00 96.00 170 THR A CA 1
ATOM 1384 C C . THR A 1 170 ? 3.198 -15.081 0.604 1.00 96.00 170 THR A C 1
ATOM 1386 O O . THR A 1 170 ? 3.702 -16.130 0.212 1.00 96.00 170 THR A O 1
ATOM 1389 N N . GLU A 1 171 ? 2.318 -15.060 1.604 1.00 95.56 171 GLU A N 1
ATOM 1390 C CA . GLU A 1 171 ? 1.757 -16.277 2.189 1.00 95.56 171 GLU A CA 1
ATOM 1391 C C . GLU A 1 171 ? 0.619 -16.844 1.323 1.00 95.56 171 GLU A C 1
ATOM 1393 O O . GLU A 1 171 ? -0.134 -16.072 0.710 1.00 95.56 171 GLU A O 1
ATOM 1398 N N . PRO A 1 172 ? 0.429 -18.179 1.296 1.00 95.31 172 PRO A N 1
ATOM 1399 C CA . PRO A 1 172 ? -0.757 -18.793 0.709 1.00 95.31 172 PRO A CA 1
ATOM 1400 C C . PRO A 1 172 ? -2.027 -18.161 1.279 1.00 95.31 172 PRO A C 1
ATOM 1402 O O . PRO A 1 172 ? -2.162 -17.993 2.492 1.00 95.31 172 PRO A O 1
ATOM 1405 N N . ASN A 1 173 ? -2.952 -17.776 0.400 1.00 95.62 173 ASN A N 1
ATOM 1406 C CA . ASN A 1 173 ? -4.189 -17.067 0.749 1.00 95.62 173 ASN A CA 1
ATOM 1407 C C . ASN A 1 173 ? -3.967 -15.722 1.474 1.00 95.62 173 ASN A C 1
ATOM 1409 O O . ASN A 1 173 ? -4.927 -15.112 1.938 1.00 95.62 173 ASN A O 1
ATOM 1413 N N . GLY A 1 174 ? -2.736 -15.207 1.572 1.00 96.75 174 GLY A N 1
ATOM 1414 C CA . GLY A 1 174 ? -2.403 -14.032 2.384 1.00 96.75 174 GLY A CA 1
ATOM 1415 C C . GLY A 1 174 ? -3.192 -12.775 2.008 1.00 96.75 174 GLY A C 1
ATOM 1416 O O . GLY A 1 174 ? -3.472 -11.936 2.864 1.00 96.75 174 GLY A O 1
ATOM 1417 N N . LEU A 1 175 ? -3.601 -12.668 0.742 1.00 95.81 175 LEU A N 1
ATOM 1418 C CA . LEU A 1 175 ? -4.379 -11.552 0.200 1.00 95.81 175 LEU A CA 1
ATOM 1419 C C . LEU A 1 175 ? -5.898 -11.688 0.391 1.00 95.81 175 LEU A C 1
ATOM 1421 O O . LEU A 1 175 ? -6.625 -10.742 0.089 1.00 95.81 175 LEU A O 1
ATOM 1425 N N . GLU A 1 176 ? -6.392 -12.822 0.888 1.00 95.69 176 GLU A N 1
ATOM 1426 C CA . GLU A 1 176 ? -7.810 -12.987 1.201 1.00 95.69 176 GLU A CA 1
ATOM 1427 C C . GLU A 1 176 ? -8.228 -12.127 2.398 1.00 95.69 176 GLU A C 1
ATOM 1429 O O . GLU A 1 176 ? -7.425 -11.753 3.262 1.00 95.69 176 GLU A O 1
ATOM 1434 N N . ARG A 1 177 ? -9.521 -11.796 2.458 1.00 96.38 177 ARG A N 1
ATOM 1435 C CA . ARG A 1 177 ? -10.062 -10.936 3.509 1.00 96.38 177 ARG A CA 1
ATOM 1436 C C . ARG A 1 177 ? -9.743 -11.516 4.891 1.00 96.38 177 ARG A C 1
ATOM 1438 O O . ARG A 1 177 ? -9.993 -12.683 5.150 1.00 96.38 177 ARG A O 1
ATOM 1445 N N . PHE A 1 178 ? -9.242 -10.650 5.775 1.00 96.62 178 PHE A N 1
ATOM 1446 C CA . PHE A 1 178 ? -8.806 -10.952 7.153 1.00 96.62 178 PHE A CA 1
ATOM 1447 C C . PHE A 1 178 ? -7.444 -11.642 7.288 1.00 96.62 178 PHE A C 1
ATOM 1449 O O . PHE A 1 178 ? -6.891 -11.621 8.387 1.00 96.62 178 PHE A O 1
ATOM 1456 N N . ASN A 1 179 ? -6.845 -12.139 6.205 1.00 97.81 179 ASN A N 1
ATOM 1457 C CA . ASN A 1 179 ? -5.509 -12.720 6.277 1.00 97.81 179 ASN A CA 1
ATOM 1458 C C . ASN A 1 179 ? -4.424 -11.641 6.432 1.00 97.81 179 ASN A C 1
ATOM 1460 O O . ASN A 1 179 ? -4.660 -10.432 6.288 1.00 97.81 179 ASN A O 1
ATOM 1464 N N . ALA A 1 180 ? -3.220 -12.077 6.808 1.00 98.00 180 ALA A N 1
ATOM 1465 C CA . ALA A 1 180 ? -2.133 -11.185 7.199 1.00 98.00 180 ALA A CA 1
ATOM 1466 C C . ALA A 1 180 ? -1.726 -10.225 6.070 1.00 98.00 180 ALA A C 1
ATOM 1468 O O . ALA A 1 180 ? -1.550 -9.033 6.318 1.00 98.00 180 ALA A O 1
ATOM 1469 N N . GLY A 1 181 ? -1.635 -10.701 4.825 1.00 98.00 181 GLY A N 1
ATOM 1470 C CA . GLY A 1 181 ? -1.287 -9.880 3.659 1.00 98.00 181 GLY A CA 1
ATOM 1471 C C . GLY A 1 181 ? -2.320 -8.798 3.368 1.00 98.00 181 GLY A C 1
ATOM 1472 O O . GLY A 1 181 ? -1.966 -7.633 3.178 1.00 98.00 181 GLY A O 1
ATOM 1473 N N . PHE A 1 182 ? -3.607 -9.146 3.413 1.00 97.75 182 PHE A N 1
ATOM 1474 C CA . PHE A 1 182 ? -4.695 -8.183 3.269 1.00 97.75 182 PHE A CA 1
ATOM 1475 C C . PHE A 1 182 ? -4.639 -7.129 4.378 1.00 97.75 182 PHE A C 1
ATOM 1477 O O . PHE A 1 182 ? -4.586 -5.927 4.110 1.00 97.75 182 PHE A O 1
ATOM 1484 N N . THR A 1 183 ? -4.625 -7.567 5.638 1.00 98.12 183 THR A N 1
ATOM 1485 C CA . THR A 1 183 ? -4.717 -6.659 6.789 1.00 98.12 183 THR A CA 1
ATOM 1486 C C . THR A 1 183 ? -3.496 -5.753 6.913 1.00 98.12 183 THR A C 1
ATOM 1488 O O . THR A 1 183 ? -3.660 -4.543 7.088 1.00 98.12 183 THR A O 1
ATOM 1491 N N . SER A 1 184 ? -2.287 -6.289 6.733 1.00 98.00 184 SER A N 1
ATOM 1492 C CA . SER A 1 184 ? -1.045 -5.508 6.722 1.00 98.00 184 SER A CA 1
ATOM 1493 C C . SER A 1 184 ? -1.024 -4.489 5.580 1.00 98.00 184 SER A C 1
ATOM 1495 O O . SER A 1 184 ? -0.675 -3.333 5.810 1.00 98.00 184 SER A O 1
ATOM 1497 N N . THR A 1 185 ? -1.494 -4.849 4.380 1.00 98.12 185 THR A N 1
ATOM 1498 C CA . THR A 1 185 ? -1.589 -3.920 3.240 1.00 98.12 185 THR A CA 1
ATOM 1499 C C . THR A 1 185 ? -2.536 -2.756 3.529 1.00 98.12 185 THR A C 1
ATOM 1501 O O . THR A 1 185 ? -2.204 -1.598 3.259 1.00 98.12 185 THR A O 1
ATOM 1504 N N . ILE A 1 186 ? -3.701 -3.016 4.131 1.00 98.19 186 ILE A N 1
ATOM 1505 C CA . ILE A 1 186 ? -4.615 -1.942 4.542 1.00 98.19 186 ILE A CA 1
ATOM 1506 C C . ILE A 1 186 ? -4.007 -1.089 5.664 1.00 98.19 186 ILE A C 1
ATOM 1508 O O . ILE A 1 186 ? -4.164 0.135 5.651 1.00 98.19 186 ILE A O 1
ATOM 1512 N N . TYR A 1 187 ? -3.252 -1.687 6.588 1.00 97.44 187 TYR A N 1
ATOM 1513 C CA . TYR A 1 187 ? -2.544 -0.942 7.631 1.00 97.44 187 TYR A CA 1
ATOM 1514 C C . TYR A 1 187 ? -1.444 -0.037 7.054 1.00 97.44 187 TYR A C 1
ATOM 1516 O O . TYR A 1 187 ? -1.306 1.113 7.470 1.00 97.44 187 TYR A O 1
ATOM 1524 N N . VAL A 1 188 ? -0.705 -0.496 6.038 1.00 97.06 188 VAL A N 1
ATOM 1525 C CA . VAL A 1 188 ? 0.271 0.329 5.306 1.00 97.06 188 VAL A CA 1
ATOM 1526 C C . VAL A 1 188 ? -0.421 1.527 4.651 1.00 97.06 188 VAL A C 1
ATOM 1528 O O . VAL A 1 188 ? 0.042 2.660 4.803 1.00 97.06 188 VAL A O 1
ATOM 1531 N N . ARG A 1 189 ? -1.574 1.321 3.992 1.00 97.69 189 ARG A N 1
ATOM 1532 C CA . ARG A 1 189 ? -2.383 2.423 3.432 1.00 97.69 189 ARG A CA 1
ATOM 1533 C C . ARG A 1 189 ? -2.789 3.431 4.505 1.00 97.69 189 ARG A C 1
ATOM 1535 O O . ARG A 1 189 ? -2.661 4.637 4.285 1.00 97.69 189 ARG A O 1
ATOM 1542 N N . PHE A 1 190 ? -3.222 2.941 5.667 1.00 97.75 190 PHE A N 1
ATOM 1543 C CA . PHE A 1 190 ? -3.586 3.762 6.821 1.00 97.75 190 PHE A CA 1
ATOM 1544 C C . PHE A 1 190 ? -2.410 4.629 7.292 1.00 97.75 190 PHE A C 1
ATOM 1546 O O . PHE A 1 190 ? -2.546 5.850 7.374 1.00 97.75 190 PHE A O 1
ATOM 1553 N N . ILE A 1 191 ? -1.233 4.033 7.515 1.00 94.75 191 ILE A N 1
ATOM 1554 C CA . ILE A 1 191 ? -0.027 4.767 7.924 1.00 94.75 191 ILE A CA 1
ATOM 1555 C C . ILE A 1 191 ? 0.374 5.804 6.869 1.00 94.75 191 ILE A C 1
ATOM 1557 O O . ILE A 1 191 ? 0.654 6.951 7.217 1.00 94.75 191 ILE A O 1
ATOM 1561 N N . HIS A 1 192 ? 0.357 5.455 5.580 1.00 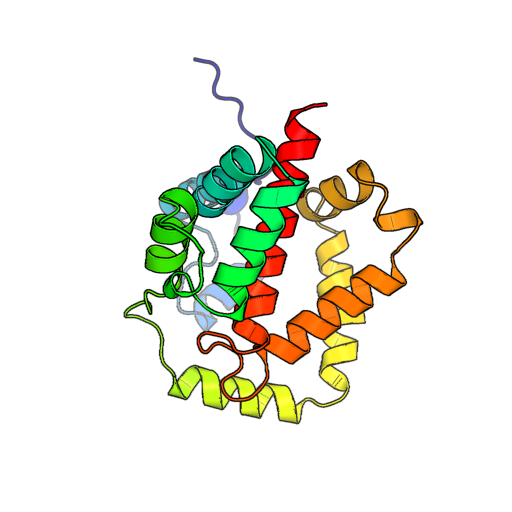95.00 192 HIS A N 1
ATOM 1562 C CA . HIS A 1 192 ? 0.695 6.392 4.504 1.00 95.00 192 HIS A CA 1
ATOM 1563 C C . HIS A 1 192 ? -0.266 7.586 4.435 1.00 95.00 192 HIS A C 1
ATOM 1565 O O . HIS A 1 192 ? 0.176 8.720 4.238 1.00 95.00 192 HIS A O 1
ATOM 1571 N N . ALA A 1 193 ? -1.568 7.357 4.615 1.00 96.38 193 ALA A N 1
ATOM 1572 C CA . ALA A 1 193 ? -2.559 8.428 4.644 1.00 96.38 193 ALA A CA 1
ATOM 1573 C C . ALA A 1 193 ? -2.433 9.300 5.898 1.00 96.38 193 ALA A C 1
ATOM 1575 O O . ALA A 1 193 ? -2.501 10.525 5.800 1.00 96.38 193 ALA A O 1
ATOM 1576 N N . LEU A 1 194 ? -2.166 8.695 7.057 1.00 95.19 194 LEU A N 1
ATOM 1577 C CA . LEU A 1 194 ? -1.923 9.425 8.297 1.00 95.19 194 LEU A CA 1
ATOM 1578 C C . LEU A 1 194 ? -0.680 10.317 8.189 1.00 95.19 194 LEU A C 1
ATOM 1580 O O . LEU A 1 194 ? -0.736 11.486 8.563 1.00 95.19 194 LEU A O 1
ATOM 1584 N N . VAL A 1 195 ? 0.425 9.800 7.643 1.00 92.88 195 VAL A N 1
ATOM 1585 C CA . VAL A 1 195 ? 1.646 10.589 7.414 1.00 92.88 195 VAL A CA 1
ATOM 1586 C C . VAL A 1 195 ? 1.356 11.772 6.490 1.00 92.88 195 VAL A C 1
ATOM 1588 O O . VAL A 1 195 ? 1.726 12.894 6.829 1.00 92.88 195 VAL A O 1
ATOM 1591 N N . ARG A 1 196 ? 0.645 11.562 5.371 1.00 93.00 196 ARG A N 1
ATOM 1592 C CA . ARG A 1 196 ? 0.225 12.658 4.477 1.00 93.00 196 ARG A CA 1
ATOM 1593 C C . ARG A 1 196 ? -0.583 13.723 5.218 1.00 93.00 196 ARG A C 1
ATOM 1595 O O . ARG A 1 196 ? -0.245 14.900 5.130 1.00 93.00 196 ARG A O 1
ATOM 1602 N N . PHE A 1 197 ? -1.585 13.313 5.992 1.00 93.88 197 PHE A N 1
ATOM 1603 C CA . PHE A 1 197 ? -2.417 14.225 6.776 1.00 93.88 197 PHE A CA 1
ATOM 1604 C C . PHE A 1 197 ? -1.603 15.047 7.790 1.00 93.88 197 PHE A C 1
ATOM 1606 O O . PHE A 1 197 ? -1.823 16.245 7.936 1.00 93.88 197 PHE A O 1
ATOM 1613 N N . GLN A 1 198 ? -0.635 14.433 8.479 1.00 91.50 198 GLN A N 1
ATOM 1614 C CA . GLN A 1 198 ? 0.215 15.143 9.444 1.00 91.50 198 GLN A CA 1
ATOM 1615 C C . GLN A 1 198 ? 1.192 16.110 8.769 1.00 91.50 198 GLN A C 1
ATOM 1617 O O . GLN A 1 198 ? 1.442 17.193 9.292 1.00 91.50 198 GLN A O 1
ATOM 1622 N N . LEU A 1 199 ? 1.739 15.740 7.609 1.00 89.31 199 LEU A N 1
ATOM 1623 C CA . LEU A 1 199 ? 2.651 16.604 6.860 1.00 89.31 199 LEU A CA 1
ATOM 1624 C C . LEU A 1 199 ? 1.941 17.810 6.233 1.00 89.31 199 LEU A C 1
ATOM 1626 O O . LEU A 1 199 ? 2.574 18.845 6.092 1.00 89.31 199 LEU A O 1
ATOM 1630 N N . GLN A 1 200 ? 0.647 17.710 5.912 1.00 87.25 200 GLN A N 1
ATOM 1631 C CA . GLN A 1 200 ? -0.159 18.838 5.416 1.00 87.25 200 GLN A CA 1
ATOM 1632 C C . GLN A 1 200 ? -0.480 19.897 6.485 1.00 87.25 200 GLN A C 1
ATOM 1634 O O . GLN A 1 200 ? -0.909 20.993 6.141 1.00 87.25 200 GLN A O 1
ATOM 1639 N N . LYS A 1 201 ? -0.319 19.578 7.777 1.00 77.81 201 LYS A N 1
ATOM 1640 C CA . LYS A 1 201 ? -0.556 20.522 8.884 1.00 77.81 201 LYS A CA 1
ATOM 1641 C C . LYS A 1 201 ? 0.635 21.428 9.195 1.00 77.81 201 LYS A C 1
ATOM 1643 O O . LYS A 1 201 ? 0.476 22.351 9.991 1.00 77.81 201 LYS A O 1
ATOM 1648 N N . LYS A 1 202 ? 1.815 21.105 8.667 1.00 56.59 202 LYS A N 1
ATOM 1649 C CA . LYS A 1 202 ? 3.033 21.905 8.813 1.00 56.59 202 LYS A CA 1
ATOM 1650 C C . LYS A 1 202 ? 3.133 22.901 7.669 1.00 56.59 202 LYS A C 1
ATOM 1652 O O . LYS A 1 202 ? 3.602 24.020 7.952 1.00 56.59 202 LYS A O 1
#

pLDDT: mean 89.73, std 11.9, range [30.17, 98.56]

Sequence (202 aa):
MTTFFNTRLTPFSATQQGNLFSFALAHFTQRPIQPSYAEYLSLNKALQCGDPEMEKVITWMMQNPKVHRGYFETALFKGVDQLPHPIPELKHFFKRIEQVPDWLNTDKIEHALQFTHRLGINNGFILRDLSLMAGYLFPGFNQPLMLTGALNKQAGTRLAETTKWWIDITEPNGLERFNAGFTSTIYVRFIHALVRFQLQKK

Organism: NCBI:txid202951

Secondary structure (DSSP, 8-state):
------TTS--HHHHT---HHHHHHHHHHTS-SSPPHHHHHHHHHHTT---HHHHHHHHHHTTSHHHHHHHHHHHHHH-GGGSSS--HHHHHHHHHHT---TT--HHHHHHHHHHHHHTTTHHHHIIIIIIHHHHTT-HHHHHHHHHTTHHHH-HHHHHHHHHHHHHHHTSTTTTSTTSHHHHHHHHHHHHHHHHHHHHTT-

Foldseek 3Di:
DDPPPDPQDDDLVVLPDDDPVQVVVCVVVVHRPRDDPVVVVVVVVVLVDADVLLLLLLVVCVVPVVPSVVQLVCCQQPNQVSDPDHDPSSVVSCVVLLDDDPPDDVVVLVVVLVVCVVCPCVNVCCVPVPVVVVQVVRCVSCVLCVVVVCVPPPVVVVSVLVVQLVVQLSDVCSCPRNHSNVSSVVVVSNVRSNSVVVVVVD

Radius of gyration: 20.31 Å; chains: 1; bounding box: 44×51×51 Å

InterPro domains:
  IPR037473 Rubber oxygenase Lcp-like [PTHR37539] (43-200)